Protein AF-A0A2E3SD93-F1 (afdb_monomer_lite)

Secondary structure (DSSP, 8-state):
-PPPP--STT------HHHHHHHHHHHHHHHHHHHHHHHHHHHHHHHHHH-S--EEEEEEEEETTTSS--SS-EEEEETTTTPPPEE--TTSEEEEEEEPTT-EEEEEEEETTTEEEEEEEE--SSEEEEEEEE----SS-HHHHHHHHHHT--EEEE---SS--PPPHHHHHHHHHHT-EEEE-TT----HHHHHHHHHHHHHHHHHHH-GGGGGTS-TT-TT--

Sequence (226 aa):
MFHILFICGGQVIVFNAHRFFILNVVKHLKKNLNIQKNIIKLILILVCGITYGQTEIVGKVISGISGEKPISDIYAQELITKQPLIMADSLGNFRIEYLEPNKKYIIEISAFGYGKQKFDVETKSGINNVTFELKADCEYNAERAESDWKNGTANLLLVGSIAPIANTSSDNRFEKKFGIKYFDFGCEPPIDECLKEYNQRIFELMDKKYGMKWRKNVRSDVEYLK

pLDDT: mean 84.99, std 19.26, range [35.97, 98.62]

Foldseek 3Di:
DDWDFDDDDPDTDTDPVVVVVVVVVVVVVVVVVVVVVVVVVVVVVVVVVVPQQKEKEKEAEAEPLPRFHFPFWKWKFWDPVGDDIWIADPRRIDMDIRDGAQDWIWMWMDTAQLGIDIDIDGHHRYYHYYYHYRYHDQPAALVVLVVCVVVLNAELEFAAECDGDDDDPLQVVLCVVQSYYYDYPYNRDHRPSSSLRNNVSNQVVSCVVPNPPSVVSHDPRRPNDD

Structure (mmCIF, N/CA/C/O backbone):
data_AF-A0A2E3SD93-F1
#
_entry.id   AF-A0A2E3SD93-F1
#
loop_
_atom_site.group_PDB
_atom_site.id
_atom_site.type_symbol
_atom_site.label_atom_id
_atom_site.label_alt_id
_atom_site.label_comp_id
_atom_site.label_asym_id
_atom_site.label_entity_id
_atom_site.label_seq_id
_atom_site.pdbx_PDB_ins_code
_atom_site.Cartn_x
_atom_site.Cartn_y
_atom_site.Cartn_z
_atom_site.occupancy
_atom_site.B_iso_or_equiv
_atom_site.auth_seq_id
_atom_site.auth_comp_id
_atom_site.auth_asym_id
_atom_site.auth_atom_id
_atom_site.pdbx_PDB_model_num
ATOM 1 N N . MET A 1 1 ? -30.192 -16.854 91.163 1.00 43.19 1 MET A N 1
ATOM 2 C CA . MET A 1 1 ? -30.276 -15.502 90.569 1.00 43.19 1 MET A CA 1
ATOM 3 C C . MET A 1 1 ? -28.963 -14.805 90.907 1.00 43.19 1 MET A C 1
ATOM 5 O O . MET A 1 1 ? -28.741 -14.538 92.077 1.00 43.19 1 MET A O 1
ATOM 9 N N . PHE A 1 2 ? -28.031 -14.657 89.961 1.00 36.88 2 PHE A N 1
ATOM 10 C CA . PHE A 1 2 ? -26.715 -14.069 90.254 1.00 36.88 2 PHE A CA 1
ATOM 11 C C . PHE A 1 2 ? -26.792 -12.540 90.134 1.00 36.88 2 PHE A C 1
ATOM 13 O O . PHE A 1 2 ? -27.134 -12.015 89.073 1.00 36.88 2 PHE A O 1
ATOM 20 N N . HIS A 1 3 ? -26.507 -11.832 91.226 1.00 36.44 3 HIS A N 1
ATOM 21 C CA . HIS A 1 3 ? -26.352 -10.378 91.252 1.00 36.44 3 HIS A CA 1
ATOM 22 C C . HIS A 1 3 ? -24.866 -10.039 91.335 1.00 36.44 3 HIS A C 1
ATOM 24 O O . HIS A 1 3 ? -24.171 -10.504 92.233 1.00 36.44 3 HIS A O 1
ATOM 30 N N . ILE A 1 4 ? -24.382 -9.248 90.377 1.00 46.88 4 ILE A N 1
ATOM 31 C CA . ILE A 1 4 ? -23.031 -8.684 90.401 1.00 46.88 4 ILE A CA 1
ATOM 32 C C . ILE A 1 4 ? -23.157 -7.297 91.029 1.00 46.88 4 ILE A C 1
ATOM 34 O O . ILE A 1 4 ? -23.876 -6.446 90.505 1.00 46.88 4 ILE A O 1
ATOM 38 N N . LEU A 1 5 ? -22.495 -7.099 92.168 1.00 35.97 5 LEU A N 1
ATOM 39 C CA . LEU A 1 5 ? -22.492 -5.845 92.914 1.00 35.97 5 LEU A CA 1
ATOM 40 C C . LEU A 1 5 ? -21.211 -5.070 92.570 1.00 35.97 5 LEU A C 1
ATOM 42 O O . LEU A 1 5 ? -20.114 -5.567 92.805 1.00 35.97 5 LEU A O 1
ATOM 46 N N . PHE A 1 6 ? -21.346 -3.862 92.024 1.00 43.44 6 PHE A N 1
ATOM 47 C CA . PHE A 1 6 ? -20.242 -2.907 91.881 1.00 43.44 6 PHE A CA 1
ATOM 48 C C . PHE A 1 6 ? -20.537 -1.696 92.765 1.00 43.44 6 PHE A C 1
ATOM 50 O O . PHE A 1 6 ? -21.614 -1.109 92.665 1.00 43.44 6 PHE A O 1
ATOM 57 N N . ILE A 1 7 ? -19.589 -1.327 93.628 1.00 38.69 7 ILE A N 1
ATOM 58 C CA . ILE A 1 7 ? -19.683 -0.147 94.491 1.00 38.69 7 ILE A CA 1
ATOM 59 C C . ILE A 1 7 ? -18.667 0.877 93.986 1.00 38.69 7 ILE A C 1
ATOM 61 O O . ILE A 1 7 ? -17.465 0.693 94.142 1.00 38.69 7 ILE A O 1
ATOM 65 N N . CYS A 1 8 ? -19.161 1.964 93.397 1.00 38.38 8 CYS A N 1
ATOM 66 C CA . CYS A 1 8 ? -18.388 3.173 93.129 1.00 38.38 8 CYS A CA 1
ATOM 67 C C . CYS A 1 8 ? -19.251 4.370 93.549 1.00 38.38 8 CYS A C 1
ATOM 69 O O . CYS A 1 8 ? -20.347 4.547 93.026 1.00 38.38 8 CYS A O 1
ATOM 71 N N . GLY A 1 9 ? -18.786 5.171 94.512 1.00 45.81 9 GLY A N 1
ATOM 72 C CA . GLY A 1 9 ? -19.398 6.467 94.836 1.00 45.81 9 GLY A CA 1
ATOM 73 C C . GLY A 1 9 ? -20.746 6.454 95.577 1.00 45.81 9 GLY A C 1
ATOM 74 O O . GLY A 1 9 ? -21.491 7.417 95.466 1.00 45.81 9 GLY A O 1
ATOM 75 N N . GLY A 1 10 ? -21.078 5.406 96.340 1.00 49.59 10 GLY A N 1
ATOM 76 C CA . GLY A 1 10 ? -22.185 5.462 97.313 1.00 49.59 10 GLY A CA 1
ATOM 77 C C . GLY A 1 10 ? -23.615 5.319 96.767 1.00 49.59 10 GLY A C 1
ATOM 78 O O . GLY A 1 10 ? -24.560 5.422 97.544 1.00 49.59 10 GLY A O 1
ATOM 79 N N . GLN A 1 11 ? -23.808 5.016 95.479 1.00 38.47 11 GLN A N 1
ATOM 80 C CA . GLN A 1 11 ? -25.107 4.609 94.923 1.00 38.47 11 GLN A CA 1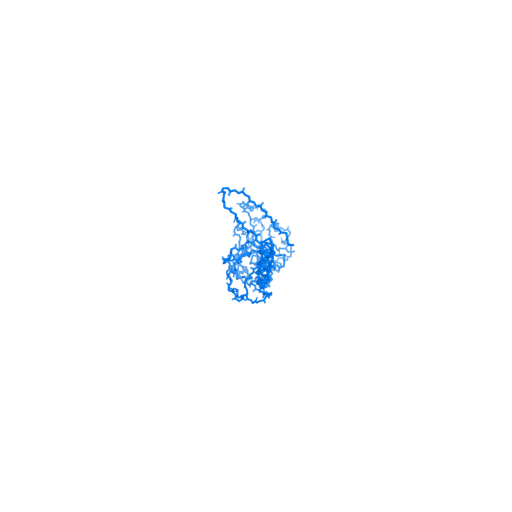
ATOM 81 C C . GLN A 1 11 ? -25.096 3.124 94.537 1.00 38.47 11 GLN A C 1
ATOM 83 O O . GLN A 1 11 ? -24.248 2.671 93.771 1.00 38.47 11 GLN A O 1
ATOM 88 N N . VAL A 1 12 ? -26.060 2.357 95.060 1.00 39.62 12 VAL A N 1
ATOM 89 C CA . VAL A 1 12 ? -26.267 0.945 94.703 1.00 39.62 12 VAL A CA 1
ATOM 90 C C . VAL A 1 12 ? -27.017 0.882 93.374 1.00 39.62 12 VAL A C 1
ATOM 92 O O . VAL A 1 12 ? -28.227 1.096 93.322 1.00 39.62 12 VAL A O 1
ATOM 95 N N . ILE A 1 13 ? -26.305 0.583 92.288 1.00 44.66 13 ILE A N 1
ATOM 96 C CA . ILE A 1 13 ? -26.912 0.338 90.977 1.00 44.66 13 ILE A CA 1
ATOM 97 C C . ILE A 1 13 ? -27.077 -1.175 90.806 1.00 44.66 13 ILE A C 1
ATOM 99 O O . ILE A 1 13 ? -26.114 -1.900 90.564 1.00 44.66 13 ILE A O 1
ATOM 103 N N . VAL A 1 14 ? -28.312 -1.666 90.931 1.00 44.34 14 VAL A N 1
ATOM 104 C CA . VAL A 1 14 ? -28.642 -3.078 90.689 1.00 44.34 14 VAL A CA 1
ATOM 105 C C . VAL A 1 14 ? -28.705 -3.317 89.178 1.00 44.34 14 VAL A C 1
ATOM 107 O O . VAL A 1 14 ? -29.725 -3.075 88.533 1.00 44.34 14 VAL A O 1
ATOM 110 N N . PHE A 1 15 ? -27.611 -3.798 88.584 1.00 47.59 15 PHE A N 1
ATOM 111 C CA . PHE A 1 15 ? -27.630 -4.251 87.194 1.00 47.59 15 PHE A CA 1
ATOM 112 C C . PHE A 1 15 ? -28.215 -5.663 87.108 1.00 47.59 15 PHE A C 1
ATOM 114 O O . PHE A 1 15 ? -27.642 -6.643 87.585 1.00 47.59 15 PHE A O 1
ATOM 121 N N . ASN A 1 16 ? -29.368 -5.783 86.449 1.00 47.06 16 ASN A N 1
ATOM 122 C CA . ASN A 1 16 ? -29.941 -7.076 86.103 1.00 47.06 16 ASN A CA 1
ATOM 123 C C . ASN A 1 16 ? -29.063 -7.731 85.016 1.00 47.06 16 ASN A C 1
ATOM 125 O O . ASN A 1 16 ? -29.179 -7.404 83.832 1.00 47.06 16 ASN A O 1
ATOM 129 N N . ALA A 1 17 ? -28.158 -8.626 85.426 1.00 50.50 17 ALA A N 1
ATOM 130 C CA . ALA A 1 17 ? -27.178 -9.295 84.562 1.00 50.50 17 ALA A CA 1
ATOM 131 C C . ALA A 1 17 ? -27.822 -10.007 83.356 1.00 50.50 17 ALA A C 1
ATOM 133 O O . ALA A 1 17 ? -27.244 -10.049 82.269 1.00 50.50 17 ALA A O 1
ATOM 134 N N . HIS A 1 18 ? -29.069 -10.464 83.509 1.00 47.94 18 HIS A N 1
ATOM 135 C CA . HIS A 1 18 ? -29.858 -11.058 82.430 1.00 47.94 18 HIS A CA 1
ATOM 136 C C . HIS A 1 18 ? -30.143 -10.058 81.296 1.00 47.94 18 HIS A C 1
ATOM 138 O O . HIS A 1 18 ? -30.109 -10.411 80.118 1.00 47.94 18 HIS A O 1
ATOM 144 N N . ARG A 1 19 ? -30.371 -8.781 81.632 1.00 46.22 19 ARG A N 1
ATOM 145 C CA . ARG A 1 19 ? -30.663 -7.708 80.670 1.00 46.22 19 ARG A CA 1
ATOM 146 C C . ARG A 1 19 ? -29.407 -7.270 79.908 1.00 46.22 19 ARG A C 1
ATOM 148 O O . ARG A 1 19 ? -29.491 -6.985 78.718 1.00 46.22 19 ARG A O 1
ATOM 155 N N . PHE A 1 20 ? -28.243 -7.275 80.565 1.00 50.78 20 PHE A N 1
ATOM 156 C CA . PHE A 1 20 ? -26.954 -6.946 79.942 1.00 50.78 20 PHE A CA 1
ATOM 157 C C . PHE A 1 20 ? -26.500 -8.025 78.945 1.00 50.78 20 PHE A C 1
ATOM 159 O O . PHE A 1 20 ? -26.061 -7.705 77.839 1.00 50.78 20 PHE A O 1
ATOM 166 N N . PHE A 1 21 ? -26.681 -9.304 79.292 1.00 48.28 21 PHE A N 1
ATOM 167 C CA . PHE A 1 21 ? -26.334 -10.420 78.410 1.00 48.28 21 PHE A CA 1
ATOM 168 C C . PHE A 1 21 ? -27.222 -10.452 77.156 1.00 48.28 21 PHE A C 1
ATOM 170 O O . PHE A 1 21 ? -26.715 -10.552 76.041 1.00 48.28 21 PHE A O 1
ATOM 177 N N . ILE A 1 22 ? -28.538 -10.252 77.311 1.00 50.56 22 ILE A N 1
ATOM 178 C CA . ILE A 1 22 ? -29.480 -10.183 76.182 1.00 50.56 22 ILE A CA 1
ATOM 179 C C . ILE A 1 22 ? -29.163 -8.994 75.263 1.00 50.56 22 ILE A C 1
ATOM 181 O O . ILE A 1 22 ? -29.153 -9.157 74.046 1.00 50.56 22 ILE A O 1
ATOM 185 N N . LEU A 1 23 ? -28.848 -7.812 75.807 1.00 49.19 23 LEU A N 1
ATOM 186 C CA . LEU A 1 23 ? -28.490 -6.641 74.996 1.00 49.19 23 LEU A CA 1
ATOM 187 C C . LEU A 1 23 ? -27.211 -6.866 74.179 1.00 49.19 23 LEU A C 1
ATOM 189 O O . LEU A 1 23 ? -27.175 -6.496 73.005 1.00 49.19 23 LEU A O 1
ATOM 193 N N . ASN A 1 24 ? -26.191 -7.510 74.753 1.00 51.78 24 ASN A N 1
ATOM 194 C CA . ASN A 1 24 ? -24.966 -7.843 74.024 1.00 51.78 24 ASN A CA 1
ATOM 195 C C . ASN A 1 24 ? -25.197 -8.918 72.957 1.00 51.78 24 ASN A C 1
ATOM 197 O O . ASN A 1 24 ? -24.722 -8.749 71.835 1.00 51.78 24 ASN A O 1
ATOM 201 N N . VAL A 1 25 ? -25.987 -9.958 73.245 1.00 52.72 25 VAL A N 1
ATOM 202 C CA . VAL A 1 25 ? -26.363 -10.984 72.257 1.00 52.72 25 VAL A CA 1
ATOM 203 C C . VAL A 1 25 ? -27.180 -10.373 71.113 1.00 52.72 25 VAL A C 1
ATOM 205 O O . VAL A 1 25 ? -26.853 -10.585 69.949 1.00 52.72 25 VAL A O 1
ATOM 208 N N . VAL A 1 26 ? -28.174 -9.527 71.403 1.00 52.28 26 VAL A N 1
ATOM 209 C CA . VAL A 1 26 ? -28.979 -8.827 70.382 1.00 52.28 26 VAL A CA 1
ATOM 210 C C . VAL A 1 26 ? -28.124 -7.864 69.553 1.00 52.28 26 VAL A C 1
ATOM 212 O O . VAL A 1 26 ? -28.302 -7.778 68.337 1.00 52.28 26 VAL A O 1
ATOM 215 N N . LYS A 1 27 ? -27.164 -7.162 70.168 1.00 54.66 27 LYS A N 1
ATOM 216 C CA . LYS A 1 27 ? -26.216 -6.286 69.460 1.00 54.66 27 LYS A CA 1
ATOM 217 C C . LYS A 1 27 ? -25.285 -7.093 68.551 1.00 54.66 27 LYS A C 1
ATOM 219 O O . LYS A 1 27 ? -25.039 -6.674 67.420 1.00 54.66 27 LYS A O 1
ATOM 224 N N . HIS A 1 28 ? -24.833 -8.265 68.999 1.00 51.09 28 HIS A N 1
ATOM 225 C CA . HIS A 1 28 ? -24.007 -9.179 68.209 1.00 51.09 28 HIS A CA 1
ATOM 226 C C . HIS A 1 28 ? -24.789 -9.791 67.035 1.00 51.09 28 HIS A C 1
ATOM 228 O O . HIS A 1 28 ? -24.289 -9.815 65.911 1.00 51.09 28 HIS A O 1
ATOM 234 N N . LEU A 1 29 ? -26.046 -10.193 67.258 1.00 44.22 29 LEU A N 1
ATOM 235 C CA . LEU A 1 29 ? -26.957 -10.694 66.222 1.00 44.22 29 LEU A CA 1
ATOM 236 C C . LEU A 1 29 ? -27.303 -9.607 65.190 1.00 44.22 29 LEU A C 1
ATOM 238 O O . LEU A 1 29 ? -27.217 -9.857 63.990 1.00 44.22 29 LEU A O 1
ATOM 242 N N . LYS A 1 30 ? -27.605 -8.372 65.624 1.00 53.34 30 LYS A N 1
ATOM 243 C CA . LYS A 1 30 ? -27.825 -7.224 64.719 1.00 53.34 30 LYS A CA 1
ATOM 244 C C . LYS A 1 30 ? -26.581 -6.876 63.904 1.00 53.34 30 LYS A C 1
ATOM 246 O O . LYS A 1 30 ? -26.712 -6.570 62.722 1.00 53.34 30 LYS A O 1
ATOM 251 N N . LYS A 1 31 ? -25.387 -6.927 64.505 1.00 57.78 31 LYS A N 1
ATOM 252 C CA . LYS A 1 31 ? -24.117 -6.701 63.798 1.00 57.78 31 LYS A CA 1
ATOM 253 C C . LYS A 1 31 ? -23.904 -7.763 62.715 1.00 57.78 31 LYS A C 1
ATOM 255 O O . LYS A 1 31 ? -23.600 -7.396 61.587 1.00 57.78 31 LYS A O 1
ATOM 260 N N . ASN A 1 32 ? -24.157 -9.037 63.023 1.00 59.62 32 ASN A N 1
ATOM 261 C CA . ASN A 1 32 ? -24.068 -10.136 62.052 1.00 59.62 32 ASN A CA 1
ATOM 262 C C . ASN A 1 32 ? -25.076 -9.991 60.900 1.00 59.62 32 ASN A C 1
ATOM 264 O O . ASN A 1 32 ? -24.714 -10.159 59.740 1.00 59.62 32 ASN A O 1
ATOM 268 N N . LEU A 1 33 ? -26.315 -9.592 61.202 1.00 59.28 33 LEU A N 1
ATOM 269 C CA . LEU A 1 33 ? -27.342 -9.311 60.192 1.00 59.28 33 LEU A CA 1
ATOM 270 C C . LEU A 1 33 ? -26.977 -8.115 59.299 1.00 59.28 33 LEU A C 1
ATOM 272 O O . LEU A 1 33 ? -27.219 -8.152 58.095 1.00 59.28 33 LEU A O 1
ATOM 276 N N . ASN A 1 34 ? -26.381 -7.055 59.854 1.00 64.50 34 ASN A N 1
ATOM 277 C CA . ASN A 1 34 ? -25.912 -5.912 59.062 1.00 64.50 34 ASN A CA 1
ATOM 278 C C . ASN A 1 34 ? -24.698 -6.266 58.195 1.00 64.50 34 ASN A C 1
ATOM 280 O O . ASN A 1 34 ? -24.617 -5.809 57.058 1.00 64.50 34 ASN A O 1
ATOM 284 N N . ILE A 1 35 ? -23.786 -7.100 58.703 1.00 64.50 35 ILE A N 1
ATOM 285 C CA . ILE A 1 35 ? -22.661 -7.633 57.927 1.00 64.50 35 ILE A CA 1
ATOM 286 C C . ILE A 1 35 ? -23.191 -8.478 56.761 1.00 64.50 35 ILE A C 1
ATOM 288 O O . ILE A 1 35 ? -22.806 -8.227 55.625 1.00 64.50 35 ILE A O 1
ATOM 292 N N . GLN A 1 36 ? -24.149 -9.384 56.996 1.00 65.06 36 GLN A N 1
ATOM 293 C CA . GLN A 1 36 ? -24.799 -10.149 55.924 1.00 65.06 36 GLN A CA 1
ATOM 294 C C . GLN A 1 36 ? -25.502 -9.251 54.897 1.00 65.06 36 GLN A C 1
ATOM 296 O O . GLN A 1 36 ? -25.324 -9.449 53.701 1.00 65.06 36 GLN A O 1
ATOM 301 N N . LYS A 1 37 ? -26.254 -8.228 55.329 1.00 64.88 37 LYS A N 1
ATOM 302 C CA . LYS A 1 37 ? -26.906 -7.273 54.412 1.00 64.88 37 LYS A CA 1
ATOM 303 C C . LYS A 1 37 ? -25.904 -6.489 53.568 1.00 64.88 37 LYS A C 1
ATOM 305 O O . LYS A 1 37 ? -26.155 -6.264 52.387 1.00 64.88 37 LYS A O 1
ATOM 310 N N . ASN A 1 38 ? -24.781 -6.080 54.154 1.00 67.44 38 ASN A N 1
ATOM 311 C CA . ASN A 1 38 ? -23.729 -5.370 53.432 1.00 67.44 38 ASN A CA 1
ATOM 312 C C . ASN A 1 38 ? -22.995 -6.290 52.452 1.00 67.44 38 ASN A C 1
ATOM 314 O O . ASN A 1 38 ? -22.732 -5.865 51.334 1.00 67.44 38 ASN A O 1
ATOM 318 N N . ILE A 1 39 ? -22.743 -7.550 52.821 1.00 69.31 39 ILE A N 1
ATOM 319 C CA . ILE A 1 39 ? -22.176 -8.562 51.917 1.00 69.31 39 ILE A CA 1
ATOM 320 C C . ILE A 1 39 ? -23.135 -8.840 50.752 1.00 69.31 39 ILE A C 1
ATOM 322 O O . ILE A 1 39 ? -22.702 -8.847 49.608 1.00 69.31 39 ILE A O 1
ATOM 326 N N . ILE A 1 40 ? -24.442 -8.979 51.006 1.00 66.81 40 ILE A N 1
ATOM 327 C CA . ILE A 1 40 ? -25.457 -9.161 49.954 1.00 66.81 40 ILE A CA 1
ATOM 328 C C . ILE A 1 40 ? -25.501 -7.949 49.015 1.00 66.81 40 ILE A C 1
ATOM 330 O O . ILE A 1 40 ? -25.521 -8.130 47.801 1.00 66.81 40 ILE A O 1
ATOM 334 N N . LYS A 1 41 ? -25.460 -6.716 49.544 1.00 62.50 41 LYS A N 1
ATOM 335 C CA . LYS A 1 41 ? -25.356 -5.500 48.718 1.00 62.50 41 LYS A CA 1
ATOM 336 C C . LYS A 1 41 ? -24.076 -5.482 47.881 1.00 62.50 41 LYS A C 1
ATOM 338 O O . LYS A 1 41 ? -24.138 -5.119 46.715 1.00 62.50 41 LYS A O 1
ATOM 343 N N . LEU A 1 42 ? -22.944 -5.893 48.451 1.00 61.47 42 LEU A N 1
ATOM 344 C CA . LEU A 1 42 ? -21.662 -5.952 47.748 1.00 61.47 42 LEU A CA 1
ATOM 345 C C . LEU A 1 42 ? -21.680 -7.000 46.622 1.00 61.47 42 LEU A C 1
ATOM 347 O O . LEU A 1 42 ? -21.223 -6.712 45.522 1.00 61.47 42 LEU A O 1
ATOM 351 N N . ILE A 1 43 ? -22.272 -8.175 46.868 1.00 62.62 43 ILE A N 1
ATOM 352 C CA . ILE A 1 43 ? -22.467 -9.232 45.864 1.00 62.62 43 ILE A CA 1
ATOM 353 C C . ILE A 1 43 ? -23.417 -8.755 44.757 1.00 62.62 43 ILE A C 1
ATOM 355 O O . ILE A 1 43 ? -23.120 -8.963 43.590 1.00 62.62 43 ILE A O 1
ATOM 359 N N . LEU A 1 44 ? -24.511 -8.060 45.083 1.00 56.44 44 LEU A N 1
ATOM 360 C CA . LEU A 1 44 ? -25.420 -7.473 44.087 1.00 56.44 44 LEU A CA 1
ATOM 361 C C . LEU A 1 44 ? -24.732 -6.416 43.209 1.00 56.44 44 LEU A C 1
ATOM 363 O O . LEU A 1 44 ? -24.974 -6.379 42.008 1.00 56.44 44 LEU A O 1
ATOM 367 N N . ILE A 1 45 ? -23.843 -5.596 43.778 1.00 59.25 45 ILE A N 1
ATOM 368 C CA . ILE A 1 45 ? -23.043 -4.623 43.015 1.00 59.25 45 ILE A CA 1
ATOM 369 C C . ILE A 1 45 ? -22.036 -5.341 42.100 1.00 59.25 45 ILE A C 1
ATOM 371 O O . ILE A 1 45 ? -21.881 -4.957 40.944 1.00 59.25 45 ILE A O 1
ATOM 375 N N . LEU A 1 46 ? -21.399 -6.412 42.585 1.00 53.81 46 LEU A N 1
ATOM 376 C CA . LEU A 1 46 ? -20.471 -7.234 41.801 1.00 53.81 46 LEU A CA 1
ATOM 377 C C . LEU A 1 46 ? -21.171 -7.991 40.664 1.00 53.81 46 LEU A C 1
ATOM 379 O O . LEU A 1 46 ? -20.659 -8.008 39.553 1.00 53.81 46 LEU A O 1
ATOM 383 N N . VAL A 1 47 ? -22.352 -8.567 40.901 1.00 53.00 47 VAL A N 1
ATOM 384 C CA . VAL A 1 47 ? -23.107 -9.318 39.883 1.00 53.00 47 VAL A CA 1
ATOM 385 C C . VAL A 1 47 ? -23.709 -8.382 38.826 1.00 53.00 47 VAL A C 1
ATOM 387 O O . VAL A 1 47 ? -23.665 -8.712 37.645 1.00 53.00 47 VAL A O 1
ATOM 390 N N . CYS A 1 48 ? -24.173 -7.184 39.201 1.00 49.47 48 CYS A N 1
ATOM 391 C CA . CYS A 1 48 ? -24.605 -6.169 38.229 1.00 49.47 48 CYS A CA 1
ATOM 392 C C . CYS A 1 48 ? -23.440 -5.560 37.427 1.00 49.47 48 CYS A C 1
ATOM 394 O O . CYS A 1 48 ? -23.649 -5.089 36.312 1.00 49.47 48 CYS A O 1
ATOM 396 N N . GLY A 1 49 ? -22.21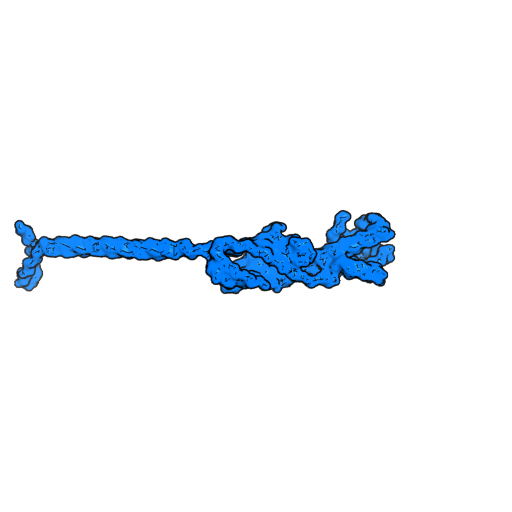5 -5.564 37.963 1.00 48.41 49 GLY A N 1
ATOM 397 C CA . GLY A 1 49 ? -21.027 -5.072 37.257 1.00 48.41 49 GLY A CA 1
ATOM 398 C C . GLY A 1 49 ? -20.545 -5.986 36.124 1.00 48.41 49 GLY A C 1
ATOM 399 O O . GLY A 1 49 ? -19.872 -5.514 35.214 1.00 48.41 49 GLY A O 1
ATOM 400 N N . ILE A 1 50 ? -20.905 -7.274 36.147 1.00 50.44 50 ILE A N 1
ATOM 401 C CA . ILE A 1 50 ? -20.457 -8.271 35.156 1.00 50.44 50 ILE A CA 1
ATOM 402 C C . ILE A 1 50 ? -21.440 -8.373 33.971 1.00 50.44 50 ILE A C 1
ATOM 404 O O . ILE A 1 50 ? -21.106 -8.931 32.931 1.00 50.44 50 ILE A O 1
ATOM 408 N N . THR A 1 51 ? -22.642 -7.794 34.076 1.00 45.78 51 THR A N 1
ATOM 409 C CA . THR A 1 51 ? -23.661 -7.836 33.010 1.00 45.78 51 THR A CA 1
ATOM 410 C C . THR A 1 51 ? -23.610 -6.659 32.037 1.00 45.78 51 THR A C 1
ATOM 412 O O . THR A 1 51 ? -24.527 -6.503 31.230 1.00 45.78 51 THR A O 1
ATOM 415 N N . TYR A 1 52 ? -22.557 -5.836 32.053 1.00 53.88 52 TYR A N 1
ATOM 416 C CA . TYR A 1 52 ? -22.244 -5.046 30.864 1.00 53.88 52 TYR A CA 1
ATOM 417 C C . TYR A 1 52 ? -21.754 -6.035 29.814 1.00 53.88 52 TYR A C 1
ATOM 419 O O . TYR A 1 52 ? -20.604 -6.463 29.853 1.00 53.88 52 TYR A O 1
ATOM 427 N N . GLY A 1 53 ? -22.658 -6.466 28.932 1.00 57.06 53 GLY A N 1
ATOM 428 C CA . GLY A 1 53 ? -22.303 -7.293 27.789 1.00 57.06 53 GLY A CA 1
ATOM 429 C C . GLY A 1 53 ? -21.239 -6.558 26.989 1.00 57.06 53 GLY A C 1
ATOM 430 O O . GLY A 1 53 ? -21.566 -5.616 26.269 1.00 57.06 53 GLY A O 1
ATOM 431 N N . GLN A 1 54 ? -19.979 -6.949 27.177 1.00 78.75 54 GLN A N 1
ATOM 432 C CA . GLN A 1 54 ? -18.865 -6.399 26.426 1.00 78.75 54 GLN A CA 1
ATOM 433 C C . GLN A 1 54 ? -19.151 -6.683 24.958 1.00 78.75 54 GLN A C 1
ATOM 435 O O . GLN A 1 54 ? -19.420 -7.825 24.576 1.00 78.75 54 GLN A O 1
ATOM 440 N N . THR A 1 55 ? -19.184 -5.627 24.155 1.00 93.38 55 THR A N 1
ATOM 441 C CA . THR A 1 55 ? -19.248 -5.767 22.708 1.00 93.38 55 THR A CA 1
ATOM 442 C C . THR A 1 55 ? -17.879 -5.513 22.113 1.00 93.38 55 THR A C 1
ATOM 444 O O . THR A 1 55 ? -17.033 -4.833 22.700 1.00 93.38 55 THR A O 1
ATOM 447 N N . GLU A 1 56 ? -17.659 -6.103 20.952 1.00 95.88 56 GLU A N 1
ATOM 448 C CA . GLU A 1 56 ? -16.423 -5.983 20.209 1.00 95.88 56 GLU A CA 1
ATOM 449 C C . GLU A 1 56 ? -16.716 -5.709 18.739 1.00 95.88 56 GLU A C 1
ATOM 451 O O . GLU A 1 56 ? -17.765 -6.090 18.201 1.00 95.88 56 GLU A O 1
ATOM 456 N N . ILE A 1 57 ? -15.766 -5.046 18.091 1.00 97.62 57 ILE A N 1
ATOM 457 C CA . ILE A 1 57 ? -15.712 -4.898 16.642 1.00 97.62 57 ILE A CA 1
ATOM 458 C C . ILE A 1 57 ? -14.589 -5.797 16.140 1.00 97.62 57 ILE A C 1
ATOM 460 O O . ILE A 1 57 ? -13.436 -5.642 16.540 1.00 97.62 57 ILE A O 1
ATOM 464 N N . VAL A 1 58 ? -14.934 -6.714 15.243 1.00 98.31 58 VAL A N 1
ATOM 465 C CA . VAL A 1 58 ? -13.985 -7.487 14.443 1.00 98.31 58 VAL A CA 1
ATOM 466 C C . VAL A 1 58 ? -13.959 -6.847 13.064 1.00 98.31 58 VAL A C 1
ATOM 468 O O . VAL A 1 58 ? -14.918 -6.942 12.295 1.00 98.31 58 VAL A O 1
ATOM 471 N N . GLY A 1 59 ? -12.882 -6.120 12.792 1.00 98.38 59 GLY A N 1
ATOM 472 C CA . GLY A 1 59 ? -12.703 -5.375 11.558 1.00 98.38 59 GLY A CA 1
ATOM 473 C C . GLY A 1 59 ? -11.883 -6.156 10.545 1.00 98.38 59 GLY A C 1
ATOM 474 O O . GLY A 1 59 ? -10.884 -6.761 10.919 1.00 98.38 59 GLY A O 1
ATOM 475 N N . LYS A 1 60 ? -12.269 -6.096 9.270 1.00 98.56 60 LYS A N 1
ATOM 476 C CA . LYS A 1 60 ? -11.437 -6.482 8.124 1.00 98.56 60 LYS A CA 1
ATOM 477 C C . LYS A 1 60 ? -11.234 -5.266 7.232 1.00 98.56 60 LYS A C 1
ATOM 479 O O . LYS A 1 60 ? -12.212 -4.620 6.870 1.00 98.56 60 LYS A O 1
ATOM 484 N N . VAL A 1 61 ? -9.998 -4.961 6.862 1.00 98.62 61 VAL A N 1
ATOM 485 C CA . VAL A 1 61 ? -9.680 -3.835 5.977 1.00 98.62 61 VAL A CA 1
ATOM 486 C C . VAL A 1 61 ? -9.360 -4.338 4.578 1.00 98.62 61 VAL A C 1
ATOM 488 O O . VAL A 1 61 ? -8.549 -5.250 4.416 1.00 98.62 61 VAL A O 1
ATOM 491 N N . ILE A 1 62 ? -9.992 -3.730 3.578 1.00 98.25 62 ILE A N 1
ATOM 492 C CA . ILE A 1 62 ? -9.757 -4.004 2.162 1.00 98.25 62 ILE A CA 1
ATOM 493 C C . ILE A 1 62 ? -9.444 -2.711 1.405 1.00 98.25 62 ILE A C 1
ATOM 495 O O . ILE A 1 62 ? -9.874 -1.620 1.778 1.00 98.25 62 ILE A O 1
ATOM 499 N N . SER A 1 63 ? -8.675 -2.853 0.339 1.00 97.62 63 SER A N 1
ATOM 500 C CA . SER A 1 63 ? -8.345 -1.824 -0.634 1.00 97.62 63 SER A CA 1
ATOM 501 C C . SER A 1 63 ? -9.516 -1.640 -1.594 1.00 97.62 63 SER A C 1
ATOM 503 O O . SER A 1 63 ? -9.976 -2.612 -2.192 1.00 97.62 63 SER A O 1
ATOM 505 N N . GLY A 1 64 ? -9.945 -0.397 -1.812 1.00 95.88 64 GLY A N 1
ATOM 506 C CA . GLY A 1 64 ? -10.890 -0.071 -2.885 1.00 95.88 64 GLY A CA 1
ATOM 507 C C . GLY A 1 64 ? -10.309 -0.233 -4.299 1.00 95.88 64 GLY A C 1
ATOM 508 O O . GLY A 1 64 ? -11.052 -0.147 -5.269 1.00 95.88 64 GLY A O 1
ATOM 509 N N . ILE A 1 65 ? -8.995 -0.467 -4.432 1.00 93.94 65 ILE A N 1
ATOM 510 C CA . ILE A 1 65 ? -8.322 -0.723 -5.717 1.00 93.94 65 ILE A CA 1
ATOM 511 C C . ILE A 1 65 ? -8.420 -2.212 -6.058 1.00 93.94 65 ILE A C 1
ATOM 513 O O . ILE A 1 65 ? -8.932 -2.592 -7.105 1.00 93.94 65 ILE A O 1
ATOM 517 N N . SER A 1 66 ? -7.933 -3.068 -5.154 1.00 93.81 66 SER A N 1
ATOM 518 C CA . SER A 1 66 ? -7.766 -4.501 -5.430 1.00 93.81 66 SER A CA 1
ATOM 519 C C . SER A 1 66 ? -8.872 -5.391 -4.859 1.00 93.81 66 SER A C 1
ATOM 521 O O . SER A 1 66 ? -8.956 -6.559 -5.230 1.00 93.81 66 SER A O 1
ATOM 523 N N . GLY A 1 67 ? -9.690 -4.884 -3.930 1.00 94.75 67 GLY A N 1
ATOM 524 C CA . GLY A 1 67 ? -10.628 -5.688 -3.136 1.00 94.75 67 GLY A CA 1
ATOM 525 C C . GLY A 1 67 ? -9.955 -6.598 -2.095 1.00 94.75 67 GLY A C 1
ATOM 526 O O . GLY A 1 67 ? -10.643 -7.274 -1.329 1.00 94.75 67 GLY A O 1
ATOM 527 N N . GLU A 1 68 ? -8.623 -6.597 -2.040 1.00 95.19 68 GLU A N 1
ATOM 528 C CA . GLU A 1 68 ? -7.794 -7.382 -1.124 1.00 95.19 68 GLU A CA 1
ATOM 529 C C . GLU A 1 68 ? -7.229 -6.499 -0.004 1.00 95.19 68 GLU A C 1
ATOM 531 O O . GLU A 1 68 ? -7.486 -5.297 0.048 1.00 95.19 68 GLU A O 1
ATOM 536 N N . LYS A 1 69 ? -6.447 -7.069 0.920 1.00 96.12 69 LYS A N 1
ATOM 537 C CA . LYS A 1 69 ? -5.741 -6.267 1.931 1.00 96.12 69 LYS A CA 1
ATOM 538 C C . LYS A 1 69 ? -4.823 -5.233 1.242 1.00 96.12 69 LYS A C 1
ATOM 540 O O . LYS A 1 69 ? -4.069 -5.627 0.349 1.00 96.12 69 LYS A O 1
ATOM 545 N N . PRO A 1 70 ? -4.811 -3.965 1.701 1.00 96.88 70 PRO A N 1
ATOM 546 C CA . PRO A 1 70 ? -3.808 -2.991 1.291 1.00 96.88 70 PRO A CA 1
ATOM 547 C C . PRO A 1 70 ? -2.364 -3.510 1.367 1.00 96.88 70 PRO A C 1
ATOM 549 O O . PRO A 1 70 ? -2.010 -4.218 2.316 1.00 96.88 70 PRO A O 1
ATOM 552 N N . ILE A 1 71 ? -1.514 -3.132 0.403 1.00 95.06 71 ILE A N 1
ATOM 553 C CA . ILE A 1 71 ? -0.078 -3.480 0.397 1.00 95.06 71 ILE A CA 1
ATOM 554 C C . ILE A 1 71 ? 0.664 -2.519 1.335 1.00 95.06 71 ILE A C 1
ATOM 556 O O . ILE A 1 71 ? 1.507 -1.739 0.932 1.00 95.06 71 ILE A O 1
ATOM 560 N N . SER A 1 72 ? 0.287 -2.505 2.609 1.00 94.31 72 SER A N 1
ATOM 561 C CA . SER A 1 72 ? 0.965 -1.738 3.654 1.00 94.31 72 SER A CA 1
ATOM 562 C C . SER A 1 72 ? 0.492 -2.179 5.037 1.00 94.31 72 SER A C 1
ATOM 564 O O . SER A 1 72 ? -0.472 -2.942 5.186 1.00 94.31 72 SER A O 1
ATOM 566 N N . ASP A 1 73 ? 1.189 -1.703 6.068 1.00 96.75 73 ASP A N 1
ATOM 567 C CA . ASP A 1 73 ? 0.717 -1.833 7.440 1.00 96.75 73 ASP A CA 1
ATOM 568 C C . ASP A 1 73 ? -0.535 -0.984 7.651 1.00 96.75 73 ASP A C 1
ATOM 570 O O . ASP A 1 73 ? -0.620 0.173 7.230 1.00 96.75 73 ASP A O 1
ATOM 574 N N . ILE A 1 74 ? -1.509 -1.578 8.333 1.00 98.38 74 ILE A N 1
ATOM 575 C CA . ILE A 1 74 ? -2.817 -0.981 8.568 1.00 98.38 74 ILE A CA 1
ATOM 576 C C . ILE A 1 74 ? -2.956 -0.749 10.059 1.00 98.38 74 ILE A C 1
ATOM 578 O O . ILE A 1 74 ? -2.766 -1.663 10.863 1.00 98.38 74 ILE A O 1
ATOM 582 N N . TYR A 1 75 ? -3.336 0.468 10.415 1.00 98.19 75 TYR A N 1
ATOM 583 C CA . TYR A 1 75 ? -3.552 0.876 11.789 1.00 98.19 75 TYR A CA 1
ATOM 584 C C . TYR A 1 75 ? -4.995 1.325 11.968 1.00 98.19 75 TYR A C 1
ATOM 586 O O . TYR A 1 75 ? -5.514 2.070 11.142 1.00 98.19 75 TYR A O 1
ATOM 594 N N . ALA A 1 76 ? -5.627 0.887 13.050 1.00 98.12 76 ALA A N 1
ATOM 595 C CA . ALA A 1 76 ? -6.986 1.238 13.426 1.00 98.12 76 ALA A CA 1
ATOM 596 C C . ALA A 1 76 ? -7.006 1.857 14.827 1.00 98.12 76 ALA A C 1
ATOM 598 O O . ALA A 1 76 ? -6.304 1.401 15.732 1.00 98.12 76 ALA A O 1
ATOM 599 N N . GLN A 1 77 ? -7.828 2.884 15.022 1.00 97.31 77 GLN A N 1
ATOM 600 C CA . GLN A 1 77 ? -8.023 3.529 16.313 1.00 97.31 77 GLN A CA 1
ATOM 601 C C . GLN A 1 77 ? -9.490 3.900 16.528 1.00 97.31 77 GLN A C 1
ATOM 603 O O . GLN A 1 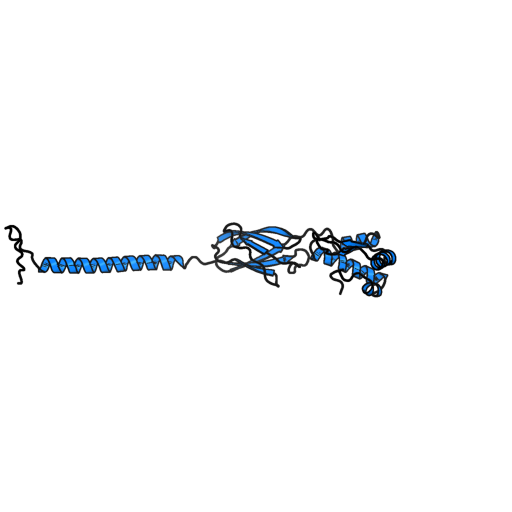77 ? -10.119 4.525 15.678 1.00 97.31 77 GLN A O 1
ATOM 608 N N . GLU A 1 78 ? -10.020 3.571 17.702 1.00 96.56 78 GLU A N 1
ATOM 609 C CA . GLU A 1 78 ? -11.314 4.068 18.169 1.00 96.56 78 GLU A CA 1
ATOM 610 C C . GLU A 1 78 ? -11.121 5.449 18.825 1.00 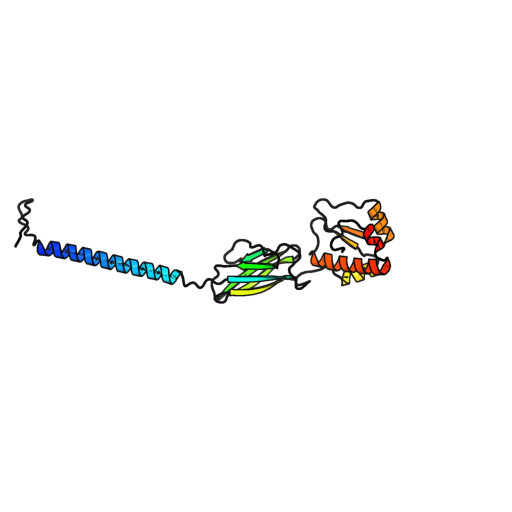96.56 78 GLU A C 1
ATOM 612 O O . GLU A 1 78 ? -10.366 5.590 19.792 1.00 96.56 78 GLU A O 1
ATOM 617 N N . LEU A 1 79 ? -11.773 6.486 18.291 1.00 95.88 79 LEU A N 1
ATOM 618 C CA . LEU A 1 79 ? -11.493 7.882 18.652 1.00 95.88 79 LEU A CA 1
ATOM 619 C C . LEU A 1 79 ? -12.292 8.437 19.847 1.00 95.88 79 LEU A C 1
ATOM 621 O O . LEU A 1 79 ? -11.865 9.425 20.446 1.00 95.88 79 LEU A O 1
ATOM 625 N N . ILE A 1 80 ? -13.442 7.857 20.197 1.00 91.12 80 ILE A N 1
ATOM 626 C CA . ILE A 1 80 ? -14.347 8.364 21.242 1.00 91.12 80 ILE A CA 1
ATOM 627 C C . ILE A 1 80 ? -13.800 8.052 22.633 1.00 91.12 80 ILE A C 1
ATOM 629 O O . ILE A 1 80 ? -13.668 8.945 23.470 1.00 91.12 80 ILE A O 1
ATOM 633 N N . THR A 1 81 ? -13.472 6.789 22.883 1.00 87.94 81 THR A N 1
ATOM 634 C CA . THR A 1 81 ? -12.848 6.322 24.129 1.00 87.94 81 THR A CA 1
ATOM 635 C C . THR A 1 81 ? -11.325 6.406 24.075 1.00 87.94 81 THR A C 1
ATOM 637 O O . THR A 1 81 ? -10.673 6.237 25.103 1.00 87.94 81 THR A O 1
ATOM 640 N N . LYS A 1 82 ? -10.767 6.756 22.904 1.00 86.50 82 LYS A N 1
ATOM 641 C CA . LYS A 1 82 ? -9.329 6.932 22.653 1.00 86.50 82 LYS A CA 1
ATOM 642 C C . LYS A 1 82 ? -8.541 5.671 22.991 1.00 86.50 82 LYS A C 1
ATOM 644 O O . LYS A 1 82 ? -7.525 5.733 23.687 1.00 86.50 82 LYS A O 1
ATOM 649 N N . GLN A 1 83 ? -9.023 4.528 22.506 1.00 88.62 83 GLN A N 1
ATOM 650 C CA . GLN A 1 83 ? -8.295 3.276 22.667 1.00 88.62 83 GLN A CA 1
ATOM 651 C C . GLN A 1 83 ? -6.899 3.368 22.017 1.00 88.62 83 GLN A C 1
ATOM 653 O O . GLN A 1 83 ? -6.672 4.210 21.133 1.00 88.62 83 GLN A O 1
ATOM 658 N N . PRO A 1 84 ? -5.944 2.529 22.457 1.00 93.31 84 PRO A N 1
ATOM 659 C CA . PRO A 1 84 ? -4.640 2.433 21.820 1.00 93.31 84 PRO A CA 1
ATOM 660 C C . PRO A 1 84 ? -4.753 2.152 20.319 1.00 93.31 84 PRO A C 1
ATOM 662 O O . PRO A 1 84 ? -5.722 1.556 19.851 1.00 93.31 84 PRO A O 1
ATOM 665 N N . LEU A 1 85 ? -3.731 2.568 19.575 1.00 96.19 85 LEU A N 1
ATOM 666 C CA . LEU A 1 85 ? -3.598 2.228 18.164 1.00 96.19 85 LEU A CA 1
ATOM 667 C C . LEU A 1 85 ? -3.419 0.711 18.015 1.00 96.19 85 LEU A C 1
ATOM 669 O O . LEU A 1 85 ? -2.565 0.121 18.678 1.00 96.19 85 LEU A O 1
ATOM 673 N N . ILE A 1 86 ? -4.201 0.096 17.133 1.00 97.50 86 ILE A N 1
ATOM 674 C CA . ILE A 1 86 ? -4.178 -1.340 16.855 1.00 97.50 86 ILE A CA 1
ATOM 675 C C . ILE A 1 86 ? -3.613 -1.546 15.456 1.00 97.50 86 ILE A C 1
ATOM 677 O O . ILE A 1 86 ? -4.087 -0.941 14.500 1.00 97.50 86 ILE A O 1
ATOM 681 N N . MET A 1 87 ? -2.614 -2.413 15.327 1.00 97.94 87 MET A N 1
ATOM 682 C CA . MET A 1 87 ? -2.111 -2.856 14.029 1.00 97.94 87 MET A CA 1
ATOM 683 C C . MET A 1 87 ? -2.930 -4.063 13.560 1.00 97.94 87 MET A C 1
ATOM 685 O O . MET A 1 87 ? -3.149 -4.995 14.336 1.00 97.94 87 MET A O 1
ATOM 689 N N . ALA A 1 88 ? -3.394 -4.044 12.311 1.00 98.19 88 ALA A N 1
ATOM 690 C CA . ALA A 1 88 ? -4.086 -5.183 11.721 1.00 98.19 88 ALA A CA 1
ATOM 691 C C . ALA A 1 88 ? -3.107 -6.317 11.379 1.00 98.19 88 ALA A C 1
ATOM 693 O O . ALA A 1 88 ? -1.930 -6.086 11.101 1.00 98.19 88 ALA A O 1
ATOM 694 N N . ASP A 1 89 ? -3.606 -7.550 11.359 1.00 97.69 89 ASP A N 1
ATOM 695 C CA . ASP A 1 89 ? -2.818 -8.734 11.030 1.00 97.69 89 ASP A CA 1
ATOM 696 C C . ASP A 1 89 ? -2.431 -8.809 9.535 1.00 97.69 89 ASP A C 1
ATOM 698 O O . ASP A 1 89 ? -2.749 -7.943 8.709 1.00 97.69 89 ASP A O 1
ATOM 702 N N . SER A 1 90 ? -1.727 -9.878 9.151 1.00 95.75 90 SER A N 1
ATOM 703 C CA . SER A 1 90 ? -1.290 -10.111 7.767 1.00 95.75 90 SER A CA 1
ATOM 704 C C . SER A 1 90 ? -2.440 -10.256 6.762 1.00 95.75 90 SER A C 1
ATOM 706 O O . SER A 1 90 ? -2.214 -10.051 5.573 1.00 95.75 90 SER A O 1
ATOM 708 N N . LEU A 1 91 ? -3.657 -10.547 7.225 1.00 96.75 91 LEU A N 1
ATOM 709 C CA . LEU A 1 91 ? -4.876 -10.684 6.426 1.00 96.75 91 LEU A CA 1
ATOM 710 C C . LEU A 1 91 ? -5.765 -9.426 6.484 1.00 96.75 91 LEU A C 1
ATOM 712 O O . LEU A 1 91 ? -6.825 -9.396 5.859 1.00 96.75 91 LEU A O 1
ATOM 716 N N . GLY A 1 92 ? -5.333 -8.390 7.210 1.00 97.69 92 GLY A N 1
ATOM 717 C CA . GLY A 1 92 ? -6.035 -7.118 7.341 1.00 97.69 92 GLY A CA 1
ATOM 718 C C . GLY A 1 9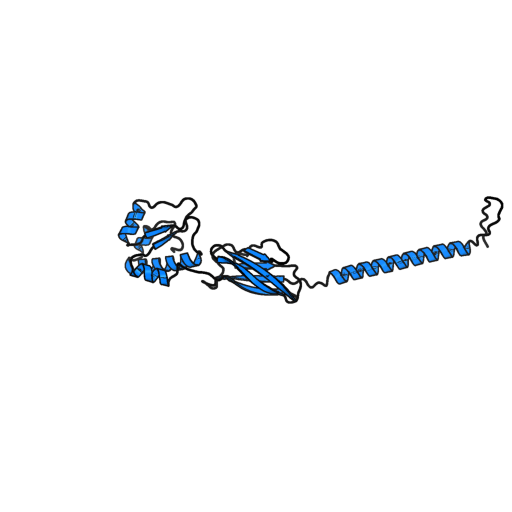2 ? -7.109 -7.120 8.426 1.00 97.69 92 GLY A C 1
ATOM 719 O O . GLY A 1 92 ? -7.957 -6.228 8.423 1.00 97.69 92 GLY A O 1
ATOM 720 N N . ASN A 1 93 ? -7.102 -8.095 9.341 1.00 98.50 93 ASN A N 1
ATOM 721 C CA . ASN A 1 93 ? -8.063 -8.152 10.439 1.00 98.50 93 ASN A CA 1
ATOM 722 C C . ASN A 1 93 ? -7.541 -7.458 11.698 1.00 98.50 93 ASN A C 1
ATOM 724 O O . ASN A 1 93 ? -6.355 -7.517 12.015 1.00 98.50 93 ASN A O 1
ATOM 728 N N . PHE A 1 94 ? -8.445 -6.854 12.462 1.00 98.31 94 PHE A N 1
ATOM 729 C CA . PHE A 1 94 ? -8.163 -6.284 13.778 1.00 98.31 94 PHE A CA 1
ATOM 730 C C . PHE A 1 94 ? -9.369 -6.441 14.710 1.00 98.31 94 PHE A C 1
ATOM 732 O O . PHE A 1 94 ? -10.478 -6.762 14.275 1.00 98.31 94 PHE A O 1
ATOM 739 N N . ARG A 1 95 ? -9.157 -6.211 16.010 1.00 97.75 95 ARG A N 1
ATOM 740 C CA . ARG A 1 95 ? -10.195 -6.333 17.038 1.00 97.75 95 ARG A CA 1
ATOM 741 C C . ARG A 1 95 ? -10.169 -5.145 17.989 1.00 97.75 95 ARG A C 1
ATOM 743 O O . ARG A 1 95 ? -9.103 -4.773 18.466 1.00 97.75 95 ARG A O 1
ATOM 750 N N . ILE A 1 96 ? -11.345 -4.591 18.273 1.00 96.44 96 ILE A N 1
ATOM 751 C CA . ILE A 1 96 ? -11.567 -3.553 19.286 1.00 96.44 96 ILE A CA 1
ATOM 752 C C . ILE A 1 96 ? -12.530 -4.131 20.321 1.00 96.44 96 ILE A C 1
ATOM 754 O O . ILE A 1 96 ? -13.658 -4.482 19.979 1.00 96.44 96 ILE A O 1
ATOM 758 N N . GLU A 1 97 ? -12.083 -4.246 21.567 1.00 94.00 97 GLU A N 1
ATOM 759 C CA . GLU A 1 97 ? -12.821 -4.880 22.667 1.00 94.00 97 GLU A CA 1
ATOM 760 C C . GLU A 1 97 ? -13.325 -3.839 23.681 1.00 94.00 97 GLU A C 1
ATOM 762 O O . GLU A 1 97 ? -13.000 -2.650 23.602 1.00 94.00 97 GLU A O 1
ATOM 767 N N . TYR A 1 98 ? -14.098 -4.303 24.669 1.00 91.38 98 TYR A N 1
ATOM 768 C CA . TYR A 1 98 ? -14.585 -3.500 25.801 1.00 91.38 98 TYR A CA 1
ATOM 769 C C . TYR A 1 98 ? -15.458 -2.304 25.395 1.00 91.38 98 TYR A C 1
ATOM 771 O O . TYR A 1 98 ? -15.431 -1.251 26.034 1.00 91.38 98 TYR A O 1
ATOM 779 N N . LEU A 1 99 ? -16.247 -2.462 24.333 1.00 92.94 99 LEU A N 1
ATOM 780 C CA . LEU A 1 99 ? -17.190 -1.448 23.879 1.00 92.94 99 LEU A CA 1
ATOM 781 C C . LEU A 1 99 ? -18.551 -1.618 24.577 1.00 92.94 99 LEU A C 1
ATOM 783 O O . LEU A 1 99 ? -18.875 -2.674 25.133 1.00 92.94 99 LEU A O 1
ATOM 787 N N . GLU A 1 100 ? -19.374 -0.575 24.510 1.00 92.62 100 GLU A N 1
ATOM 788 C CA . GLU A 1 100 ? -20.772 -0.578 24.939 1.00 92.62 100 GLU A CA 1
ATOM 789 C C . GLU A 1 100 ? -21.679 -0.967 23.758 1.00 92.62 100 GLU A C 1
ATOM 791 O O . GLU A 1 100 ? -21.451 -0.501 22.637 1.00 92.62 100 GLU A O 1
ATOM 796 N N . PRO A 1 101 ? -22.713 -1.802 23.966 1.00 94.44 101 PRO A N 1
ATOM 797 C CA . PRO A 1 101 ? -23.677 -2.148 22.923 1.00 94.44 101 PRO A CA 1
ATOM 798 C C . PRO A 1 101 ? -24.607 -0.975 22.590 1.00 94.44 101 PRO A C 1
ATOM 800 O O . PRO A 1 101 ? -24.941 -0.173 23.461 1.00 94.44 101 PRO A O 1
ATOM 803 N N . ASN A 1 102 ? -25.102 -0.930 21.349 1.00 93.81 102 ASN A N 1
ATOM 804 C CA . ASN A 1 102 ? -26.026 0.092 20.838 1.00 93.81 102 ASN A CA 1
ATOM 805 C C . ASN A 1 102 ? -25.451 1.512 20.927 1.00 93.81 102 ASN A C 1
ATOM 807 O O . ASN A 1 102 ? -26.169 2.476 21.204 1.00 93.81 102 ASN A O 1
ATOM 811 N N . LYS A 1 103 ? -24.136 1.634 20.718 1.00 94.50 103 LYS A N 1
ATOM 812 C CA . LYS A 1 103 ? -23.408 2.900 20.760 1.00 94.50 103 LYS A CA 1
ATOM 813 C C . LYS A 1 103 ? -22.677 3.123 19.447 1.00 94.50 103 LYS A C 1
ATOM 815 O O . LYS A 1 103 ? -22.199 2.188 18.811 1.00 94.50 103 LYS A O 1
ATOM 820 N N . LYS A 1 104 ? -22.603 4.387 19.039 1.00 97.00 104 LYS A N 1
ATOM 821 C CA . LYS A 1 104 ? -21.850 4.803 17.857 1.00 97.00 104 LYS A CA 1
ATOM 822 C C . LYS A 1 104 ? -20.407 5.090 18.235 1.00 97.00 104 LYS A C 1
ATOM 824 O O . LYS A 1 104 ? -20.164 5.791 19.216 1.00 97.00 104 LYS A O 1
ATOM 829 N N . TYR A 1 105 ? -19.496 4.574 17.427 1.00 97.06 105 TYR A N 1
ATOM 830 C CA . TYR A 1 105 ? -18.055 4.744 17.523 1.00 97.06 105 TYR A CA 1
ATOM 831 C C . TYR A 1 105 ? -17.499 5.287 16.212 1.00 97.06 105 TYR A C 1
ATOM 833 O O . TYR A 1 105 ? -18.075 5.053 15.151 1.00 97.06 105 TYR A O 1
ATOM 841 N N . ILE A 1 106 ? -16.373 5.997 16.298 1.00 98.19 106 ILE A N 1
ATOM 842 C CA . ILE A 1 106 ? -15.638 6.478 15.127 1.00 98.19 106 ILE A CA 1
ATOM 843 C C . ILE A 1 106 ? -14.330 5.704 15.066 1.00 98.19 106 ILE A C 1
ATOM 845 O O . ILE A 1 106 ? -13.467 5.872 15.932 1.00 98.19 106 ILE A O 1
ATOM 849 N N . ILE A 1 107 ? -14.195 4.873 14.038 1.00 98.38 107 ILE A N 1
ATOM 850 C CA . ILE A 1 107 ? -12.984 4.102 13.776 1.00 98.38 107 ILE A CA 1
ATOM 851 C C . ILE A 1 107 ? -12.165 4.860 12.733 1.00 98.38 107 ILE A C 1
ATOM 853 O O . ILE A 1 107 ? -12.607 5.031 11.598 1.00 98.38 107 ILE A O 1
ATOM 857 N N . GLU A 1 108 ? -10.992 5.351 13.118 1.00 98.38 108 GLU A N 1
ATOM 858 C CA . GLU A 1 108 ? -9.999 5.895 12.192 1.00 98.38 108 GLU A CA 1
ATOM 859 C C . GLU A 1 108 ? -9.083 4.765 11.735 1.00 98.38 108 GLU A C 1
ATOM 861 O O . GLU A 1 108 ? -8.481 4.086 12.563 1.00 98.38 108 GLU A O 1
ATOM 866 N N . ILE A 1 109 ? -8.982 4.564 10.425 1.00 98.50 109 ILE A N 1
ATOM 867 C CA . ILE A 1 109 ? -8.078 3.598 9.809 1.00 98.50 109 ILE A CA 1
ATOM 868 C C . ILE A 1 109 ? -7.075 4.360 8.956 1.00 98.50 109 ILE A C 1
ATOM 870 O O . ILE A 1 109 ? -7.440 5.275 8.216 1.00 98.50 109 ILE A O 1
ATOM 874 N N . SER A 1 110 ? -5.809 3.979 9.053 1.00 97.12 110 SER A N 1
ATOM 875 C CA . SER A 1 110 ? -4.740 4.511 8.221 1.00 97.12 110 SER A CA 1
ATOM 876 C C . SER A 1 110 ? -3.869 3.402 7.669 1.00 97.12 110 SER A C 1
ATOM 878 O O . SER A 1 110 ? -3.496 2.483 8.396 1.00 97.12 110 SER A O 1
ATOM 880 N N . ALA A 1 111 ? -3.512 3.548 6.403 1.00 96.31 111 ALA A N 1
ATOM 881 C CA . ALA A 1 111 ? -2.555 2.721 5.689 1.00 96.31 111 ALA A CA 1
ATOM 882 C C . ALA A 1 111 ? -1.670 3.651 4.847 1.00 96.31 111 ALA A C 1
ATOM 884 O O . ALA A 1 111 ? -2.080 4.774 4.522 1.00 96.31 111 ALA A O 1
ATOM 885 N N . PHE A 1 112 ? -0.447 3.230 4.536 1.00 92.50 112 PHE A N 1
ATOM 886 C CA . PHE A 1 112 ? 0.487 4.080 3.797 1.00 92.50 112 PHE A CA 1
ATOM 887 C C . PHE A 1 112 ? -0.079 4.429 2.408 1.00 92.50 112 PHE A C 1
ATOM 889 O O . PHE A 1 112 ? -0.692 3.591 1.753 1.00 92.50 112 PHE A O 1
ATOM 896 N N . GLY A 1 113 ? 0.029 5.697 2.003 1.00 91.31 113 GLY A N 1
ATOM 897 C CA . GLY A 1 113 ? -0.580 6.233 0.775 1.00 91.31 113 GLY A CA 1
ATOM 898 C C . GLY A 1 113 ? -2.101 6.484 0.831 1.00 91.31 113 GLY A C 1
ATOM 899 O O . GLY A 1 113 ? -2.582 7.404 0.179 1.00 91.31 113 GLY A O 1
ATOM 900 N N . TYR A 1 114 ? -2.870 5.746 1.640 1.00 94.75 114 TYR A N 1
ATOM 901 C CA . TYR A 1 114 ? -4.337 5.897 1.750 1.00 94.75 114 TYR A CA 1
ATOM 902 C C . TYR A 1 114 ? -4.796 7.067 2.631 1.00 94.75 114 TYR A C 1
ATOM 904 O O . TYR A 1 114 ? -5.982 7.416 2.653 1.00 94.75 114 TYR A O 1
ATOM 912 N N . GLY A 1 115 ? -3.878 7.636 3.414 1.00 92.81 115 GLY A N 1
ATOM 913 C CA . GLY A 1 115 ? -4.200 8.628 4.435 1.00 92.81 115 GLY A CA 1
ATOM 914 C C . GLY A 1 115 ? -5.029 8.051 5.588 1.00 92.81 115 GLY A C 1
ATOM 915 O O . GLY A 1 115 ? -5.138 6.839 5.773 1.00 92.81 115 GLY A O 1
ATOM 916 N N . LYS A 1 116 ? -5.597 8.944 6.404 1.00 96.31 116 LYS A N 1
ATOM 917 C CA . LYS A 1 116 ? -6.478 8.599 7.529 1.00 96.31 116 LYS A CA 1
ATOM 918 C C . LYS A 1 116 ? -7.937 8.703 7.097 1.00 96.31 116 LYS A C 1
ATOM 920 O O . LYS A 1 116 ? -8.374 9.774 6.682 1.00 96.31 116 LYS A O 1
ATOM 925 N N . GLN A 1 117 ? -8.693 7.622 7.244 1.00 97.94 117 GLN A N 1
ATOM 926 C CA . GLN A 1 117 ? -10.109 7.543 6.884 1.00 97.94 117 GLN A CA 1
ATOM 927 C C . GLN A 1 117 ? -10.941 7.188 8.113 1.00 97.94 117 GLN A C 1
ATOM 929 O O . GLN A 1 117 ? -10.520 6.383 8.938 1.00 97.94 117 GLN A O 1
ATOM 934 N N . LYS A 1 118 ? -12.110 7.815 8.260 1.00 98.38 118 LYS A N 1
ATOM 935 C CA . LYS A 1 118 ? -12.974 7.662 9.437 1.00 98.38 118 LYS A CA 1
ATOM 936 C C . LYS A 1 118 ? -14.267 6.960 9.063 1.00 98.38 118 LYS A C 1
ATOM 938 O O . LYS A 1 118 ? -14.878 7.296 8.051 1.00 98.38 118 LYS A O 1
ATOM 943 N N . PHE A 1 119 ? -14.684 6.035 9.917 1.00 98.44 119 PHE A N 1
ATOM 944 C CA . PHE A 1 119 ? -15.855 5.196 9.716 1.00 98.44 119 PHE A CA 1
ATOM 945 C C . PHE A 1 119 ? -16.738 5.217 10.959 1.00 98.44 119 PHE A C 1
ATOM 947 O O . PHE A 1 119 ? -16.271 4.929 12.063 1.00 98.44 119 PHE A O 1
ATOM 954 N N . ASP A 1 120 ? -18.017 5.528 10.771 1.00 98.12 120 ASP A N 1
ATOM 955 C CA . ASP A 1 120 ? -19.020 5.421 11.825 1.00 98.12 120 ASP A CA 1
ATOM 956 C C . ASP A 1 120 ? -19.473 3.964 11.962 1.00 98.12 120 ASP A C 1
ATOM 958 O O . ASP A 1 120 ? -19.936 3.350 10.998 1.00 98.12 120 ASP A O 1
ATOM 962 N N . VAL A 1 121 ? -19.364 3.410 13.169 1.00 97.88 121 VAL A N 1
ATOM 963 C CA . VAL A 1 121 ? -19.792 2.042 13.481 1.00 97.88 121 VAL A CA 1
ATOM 964 C C . VAL A 1 121 ? -20.756 2.072 14.656 1.00 97.88 121 VAL A C 1
ATOM 966 O O . VAL A 1 121 ? -20.406 2.507 15.750 1.00 97.88 121 VAL A O 1
ATOM 969 N N . GLU A 1 122 ? -21.977 1.591 14.440 1.00 96.94 122 GLU A N 1
ATOM 970 C CA . GLU A 1 122 ? -22.953 1.378 15.508 1.00 96.94 122 GLU A CA 1
ATOM 971 C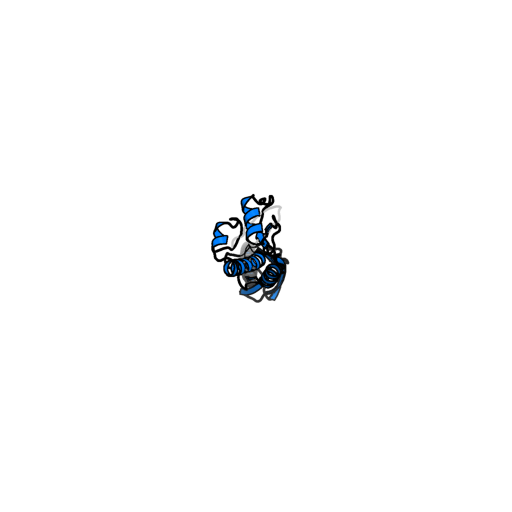 C . GLU A 1 122 ? -22.875 -0.073 15.989 1.00 96.94 122 GLU A C 1
ATOM 973 O O . GLU A 1 122 ? -23.113 -1.008 15.221 1.00 96.94 122 GLU A O 1
ATOM 978 N N . THR A 1 123 ? -22.505 -0.268 17.254 1.00 96.06 123 THR A N 1
ATOM 979 C CA . THR A 1 123 ? -22.358 -1.601 17.844 1.00 96.06 123 THR A CA 1
ATOM 980 C C . THR A 1 123 ? -23.711 -2.205 18.193 1.00 96.06 123 THR A C 1
ATOM 982 O O . THR A 1 123 ? -24.629 -1.527 18.642 1.00 96.06 123 THR A O 1
ATOM 985 N N . LYS A 1 124 ? -23.823 -3.522 18.070 1.00 94.25 124 LYS A N 1
ATOM 986 C CA . LYS A 1 124 ? -24.882 -4.352 18.659 1.00 94.25 124 LYS A CA 1
ATOM 987 C C . LYS A 1 124 ? -24.279 -5.186 19.781 1.00 94.25 124 LYS A C 1
ATOM 989 O O . LYS A 1 124 ? -23.067 -5.338 19.837 1.00 94.25 124 LYS A O 1
ATOM 994 N N . SER A 1 125 ? -25.095 -5.764 20.659 1.00 92.56 125 SER A N 1
ATOM 995 C CA . SER A 1 125 ? -24.596 -6.711 21.667 1.00 92.56 125 SER A CA 1
ATOM 996 C C . SER A 1 125 ? -23.832 -7.879 21.024 1.00 92.56 125 SER A C 1
ATOM 998 O O . SER A 1 125 ? -24.304 -8.462 20.050 1.00 92.56 125 SER A O 1
ATOM 1000 N N . GLY A 1 126 ? -22.680 -8.246 21.595 1.00 92.88 126 GLY A N 1
ATOM 1001 C CA . GLY A 1 126 ? -21.828 -9.326 21.087 1.00 92.88 126 GLY A CA 1
ATOM 1002 C C . GLY A 1 126 ? -20.805 -8.856 20.049 1.00 92.88 126 GLY A C 1
ATOM 1003 O O . GLY A 1 126 ? -20.179 -7.813 20.231 1.00 92.88 126 GLY A O 1
ATOM 1004 N N . ILE A 1 127 ? -20.615 -9.646 18.989 1.00 96.25 127 ILE A N 1
ATOM 1005 C CA . ILE A 1 127 ? -19.566 -9.447 17.977 1.00 96.25 127 ILE A CA 1
ATOM 1006 C C . ILE A 1 127 ? -20.116 -8.677 16.776 1.00 96.25 127 ILE A C 1
ATOM 1008 O O . ILE A 1 127 ? -21.086 -9.105 16.149 1.00 96.25 127 ILE A O 1
ATOM 1012 N N . ASN A 1 128 ? -19.451 -7.583 16.409 1.00 97.38 128 ASN A N 1
ATOM 1013 C CA . ASN A 1 128 ? -19.770 -6.786 15.228 1.00 97.38 128 ASN A CA 1
ATOM 1014 C C . ASN A 1 128 ? -18.700 -7.006 14.158 1.00 97.38 128 ASN A C 1
ATOM 1016 O O . ASN A 1 128 ? -17.603 -6.462 14.255 1.00 97.38 128 ASN A O 1
ATOM 1020 N N . ASN A 1 129 ? -19.019 -7.798 13.134 1.00 98.12 129 ASN A N 1
ATOM 1021 C CA . ASN A 1 129 ? -18.133 -7.985 11.986 1.00 98.12 129 ASN A CA 1
ATOM 1022 C C . ASN A 1 129 ? -18.327 -6.835 10.996 1.00 98.12 129 ASN A C 1
ATOM 1024 O O . ASN A 1 129 ? -19.438 -6.638 10.499 1.00 98.12 129 ASN A O 1
ATOM 1028 N N . VAL A 1 130 ? -17.261 -6.093 10.705 1.00 98.31 130 VAL A N 1
ATOM 1029 C CA . VAL A 1 130 ? -17.306 -4.927 9.815 1.00 98.31 130 VAL A CA 1
ATOM 1030 C C . VAL A 1 130 ? -16.175 -5.018 8.801 1.00 98.31 130 VAL A C 1
ATOM 1032 O O . VAL A 1 130 ? -15.029 -5.277 9.157 1.00 98.31 130 VAL A O 1
ATOM 1035 N N . THR A 1 131 ? -16.499 -4.805 7.527 1.00 98.56 131 THR A N 1
ATOM 1036 C CA . THR A 1 131 ? -15.491 -4.629 6.477 1.00 98.56 131 THR A CA 1
ATOM 1037 C C . THR A 1 131 ? -15.332 -3.144 6.194 1.00 98.56 131 THR A C 1
ATOM 1039 O O . THR A 1 131 ? -16.317 -2.452 5.947 1.00 98.56 131 THR A O 1
ATOM 1042 N N . PHE A 1 132 ? -14.095 -2.671 6.248 1.00 98.50 132 PHE A N 1
ATOM 1043 C CA . PHE A 1 132 ? -13.716 -1.296 5.985 1.00 98.50 132 PHE A CA 1
ATOM 1044 C C . PHE A 1 132 ? -12.997 -1.235 4.645 1.00 98.50 132 PHE A C 1
ATOM 1046 O O . PHE A 1 132 ? -11.906 -1.783 4.494 1.00 98.50 132 PHE A O 1
ATOM 1053 N N . GLU A 1 133 ? -13.616 -0.576 3.676 1.00 98.31 133 GLU A N 1
ATOM 1054 C CA . GLU A 1 133 ? -13.010 -0.332 2.373 1.00 98.31 133 GLU A CA 1
ATOM 1055 C C . GLU A 1 133 ? -12.300 1.022 2.390 1.00 98.31 133 GLU A C 1
ATOM 1057 O O . GLU A 1 133 ? -12.935 2.066 2.568 1.00 98.31 133 GLU A O 1
ATOM 1062 N N . LEU A 1 134 ? -10.975 1.003 2.233 1.00 97.94 134 LEU A N 1
ATOM 1063 C CA . LEU A 1 134 ? -10.183 2.219 2.110 1.00 97.94 134 LEU A CA 1
ATOM 1064 C C . LEU A 1 134 ? -10.262 2.735 0.681 1.00 97.94 134 LEU A C 1
ATOM 1066 O O . LEU A 1 134 ? -9.853 2.060 -0.267 1.00 97.94 134 LEU A O 1
ATOM 1070 N N . LYS A 1 135 ? -10.749 3.965 0.534 1.00 96.06 135 LYS A N 1
ATOM 1071 C CA . LYS A 1 135 ? -10.781 4.641 -0.762 1.00 96.06 135 LYS A CA 1
ATOM 1072 C C . LYS A 1 135 ? -9.381 5.108 -1.128 1.00 96.06 135 LYS A C 1
ATOM 1074 O O . LYS A 1 135 ? -8.706 5.712 -0.298 1.00 96.06 135 LYS A O 1
ATOM 1079 N N . ALA A 1 136 ? -8.974 4.849 -2.360 1.00 91.31 136 ALA A N 1
ATOM 1080 C CA . ALA A 1 136 ? -7.716 5.323 -2.911 1.00 91.31 136 ALA A CA 1
ATOM 1081 C C . ALA A 1 136 ? -7.963 6.373 -3.990 1.00 91.31 136 ALA A C 1
ATOM 1083 O O . ALA A 1 136 ? -8.963 6.307 -4.705 1.00 91.31 136 ALA A O 1
ATOM 1084 N N . ASP A 1 137 ? -7.010 7.288 -4.132 1.00 88.75 137 ASP A N 1
ATOM 1085 C CA . ASP A 1 137 ? -6.890 8.147 -5.304 1.00 88.75 137 ASP A CA 1
ATOM 1086 C C . ASP A 1 137 ? -5.628 7.738 -6.076 1.00 88.75 137 ASP A C 1
ATOM 1088 O O . ASP A 1 137 ? -4.504 8.023 -5.658 1.00 88.75 137 ASP A O 1
ATOM 1092 N N . CYS A 1 138 ? -5.813 6.977 -7.159 1.00 91.94 138 CYS A N 1
ATOM 1093 C CA . CYS A 1 138 ? -4.717 6.477 -7.986 1.00 91.94 138 CYS A CA 1
ATOM 1094 C C . CYS A 1 138 ? -4.478 7.383 -9.193 1.00 91.94 138 CYS A C 1
ATOM 1096 O O . CYS A 1 138 ? -5.051 7.172 -10.266 1.00 91.94 138 CYS A O 1
ATOM 1098 N N . GLU A 1 139 ? -3.540 8.322 -9.058 1.00 93.38 139 GLU A N 1
ATOM 1099 C CA . GLU A 1 139 ? -3.025 9.078 -10.207 1.00 93.38 139 GLU A CA 1
ATOM 1100 C C . GLU A 1 139 ? -2.282 8.160 -11.199 1.00 93.38 139 GLU A C 1
ATOM 1102 O O . GLU A 1 139 ? -2.289 8.400 -12.406 1.00 93.38 139 GLU A O 1
ATOM 1107 N N . TYR A 1 140 ? -1.636 7.102 -10.700 1.00 95.38 140 TYR A N 1
ATOM 1108 C CA . TYR A 1 140 ? -0.958 6.079 -11.496 1.00 95.38 140 TYR A CA 1
ATOM 1109 C C . TYR A 1 140 ? -1.791 4.801 -11.511 1.00 95.38 140 TYR A C 1
ATOM 1111 O O . TYR A 1 140 ? -2.048 4.210 -10.473 1.00 95.38 140 TYR A O 1
ATOM 1119 N N . ASN A 1 141 ? -2.238 4.388 -12.692 1.00 96.38 141 ASN A N 1
ATOM 1120 C CA . ASN A 1 141 ? -3.070 3.203 -12.889 1.00 96.38 141 ASN A CA 1
ATOM 1121 C C . ASN A 1 141 ? -2.832 2.620 -14.294 1.00 96.38 141 ASN A C 1
ATOM 1123 O O . ASN A 1 141 ? -2.087 3.189 -15.103 1.00 96.38 141 ASN A O 1
ATOM 1127 N N . ALA A 1 142 ? -3.475 1.494 -14.604 1.00 97.06 142 ALA A N 1
ATOM 1128 C CA . ALA A 1 142 ? -3.308 0.820 -15.892 1.00 97.06 142 ALA A CA 1
ATOM 1129 C C . ALA A 1 142 ? -3.738 1.677 -17.106 1.00 97.06 142 ALA A C 1
ATOM 1131 O O . ALA A 1 142 ? -3.105 1.611 -18.162 1.00 97.06 142 ALA A O 1
ATOM 1132 N N . GLU A 1 143 ? -4.780 2.504 -16.975 1.00 97.69 143 GLU A N 1
ATOM 1133 C CA . GLU A 1 143 ? -5.257 3.375 -18.061 1.00 97.69 143 GLU A CA 1
ATOM 1134 C C . GLU A 1 143 ? -4.256 4.491 -18.372 1.00 97.69 143 GLU A C 1
ATOM 1136 O O . GLU A 1 143 ? -3.967 4.785 -19.538 1.00 97.69 143 GLU A O 1
ATOM 1141 N N . ARG A 1 144 ? -3.663 5.083 -17.333 1.00 97.81 144 ARG A N 1
ATOM 1142 C CA . ARG A 1 144 ? -2.586 6.055 -17.504 1.00 97.81 144 ARG A CA 1
ATOM 1143 C C . ARG A 1 144 ? -1.346 5.410 -18.109 1.00 97.81 144 ARG A C 1
ATOM 1145 O O . ARG A 1 144 ? -0.775 5.991 -19.025 1.00 97.81 144 ARG A O 1
ATOM 1152 N N . ALA A 1 145 ? -0.962 4.212 -17.663 1.00 98.38 145 ALA A N 1
ATOM 1153 C CA . ALA A 1 145 ? 0.165 3.475 -18.240 1.00 98.38 145 ALA A CA 1
ATOM 1154 C C . ALA A 1 145 ? -0.004 3.275 -19.757 1.00 98.38 145 ALA A C 1
ATOM 1156 O O . ALA A 1 145 ? 0.925 3.497 -20.532 1.00 98.38 145 ALA A O 1
ATOM 1157 N N . GLU A 1 146 ? -1.215 2.928 -20.197 1.00 98.50 146 GLU A N 1
ATOM 1158 C CA . GLU A 1 146 ? -1.577 2.841 -21.614 1.00 98.50 146 GLU A CA 1
ATOM 1159 C C . GLU A 1 146 ? -1.433 4.168 -22.362 1.00 98.50 146 GLU A C 1
ATOM 1161 O O . GLU A 1 146 ? -0.900 4.207 -23.475 1.00 98.50 146 GLU A O 1
ATOM 1166 N N . SER A 1 147 ? -1.934 5.251 -21.770 1.00 98.44 147 SER A N 1
ATOM 1167 C CA . SER A 1 147 ? -1.842 6.593 -22.345 1.00 98.44 147 SER A CA 1
ATOM 1168 C C . SER A 1 147 ? -0.384 7.035 -22.487 1.00 98.44 147 SER A C 1
ATOM 1170 O O . SER A 1 147 ? 0.059 7.383 -23.584 1.00 98.44 147 SER A O 1
ATOM 1172 N N . ASP A 1 148 ? 0.394 6.934 -21.409 1.00 98.44 148 ASP A N 1
ATOM 1173 C CA . ASP A 1 148 ? 1.802 7.327 -21.376 1.00 98.44 148 ASP A CA 1
ATOM 1174 C C . ASP A 1 148 ? 2.638 6.502 -22.361 1.00 98.44 148 ASP A C 1
ATOM 1176 O O . ASP A 1 148 ? 3.503 7.033 -23.062 1.00 98.44 148 ASP A O 1
ATOM 1180 N N . TRP A 1 149 ? 2.349 5.205 -22.482 1.00 98.25 149 TRP A N 1
ATOM 1181 C CA . TRP A 1 149 ? 2.994 4.340 -23.464 1.00 98.25 149 TRP A CA 1
ATOM 1182 C C . TRP A 1 149 ? 2.729 4.784 -24.904 1.00 98.25 149 TRP A C 1
ATOM 1184 O O . TRP A 1 149 ? 3.663 4.874 -25.705 1.00 98.25 149 TRP A O 1
ATOM 1194 N N . LYS A 1 150 ? 1.470 5.091 -25.243 1.00 98.00 150 LYS A N 1
ATOM 1195 C CA . LYS A 1 150 ? 1.088 5.569 -26.584 1.00 98.00 150 LYS A CA 1
ATOM 1196 C C . LYS A 1 150 ? 1.724 6.918 -26.911 1.00 98.00 150 LYS A C 1
ATOM 1198 O O . LYS A 1 150 ? 2.109 7.140 -28.056 1.00 98.00 150 LYS A O 1
ATOM 1203 N N . ASN A 1 151 ? 1.872 7.776 -25.906 1.00 97.81 151 ASN A N 1
ATOM 1204 C CA . ASN A 1 151 ? 2.431 9.117 -26.052 1.00 97.81 151 ASN A CA 1
ATOM 1205 C C . ASN A 1 151 ? 3.969 9.153 -25.983 1.00 97.81 151 ASN A C 1
ATOM 1207 O O . ASN A 1 151 ? 4.564 10.206 -26.203 1.00 97.81 151 ASN A O 1
ATOM 1211 N N . GLY A 1 152 ? 4.631 8.023 -25.703 1.00 97.00 152 GLY A N 1
ATOM 1212 C CA . GLY A 1 152 ? 6.091 7.961 -25.567 1.00 97.00 152 GLY A CA 1
ATOM 1213 C C . GLY A 1 152 ? 6.620 8.638 -24.298 1.00 97.00 152 GLY A C 1
ATOM 1214 O O . GLY A 1 152 ? 7.774 9.064 -24.265 1.00 97.00 152 GLY A O 1
ATOM 1215 N N . THR A 1 153 ? 5.779 8.753 -23.269 1.00 97.56 153 THR A N 1
ATOM 1216 C CA . THR A 1 153 ? 6.078 9.376 -21.969 1.00 97.56 153 THR A CA 1
ATOM 1217 C C . THR A 1 153 ? 6.038 8.381 -20.809 1.00 97.56 153 THR A C 1
ATOM 1219 O O . THR A 1 153 ? 6.070 8.796 -19.654 1.00 97.56 153 THR A O 1
ATOM 1222 N N . ALA A 1 154 ? 5.967 7.079 -21.105 1.00 97.88 154 ALA A N 1
ATOM 1223 C CA . ALA A 1 154 ? 5.963 6.015 -20.108 1.00 97.88 154 ALA A CA 1
ATOM 1224 C C . ALA A 1 154 ? 7.186 6.069 -19.188 1.00 97.88 154 ALA A C 1
ATOM 1226 O O . ALA A 1 154 ? 8.312 6.341 -19.624 1.00 97.88 154 ALA A O 1
ATOM 1227 N N . ASN A 1 155 ? 6.947 5.731 -17.923 1.00 97.44 155 ASN A N 1
ATOM 1228 C CA . ASN A 1 155 ? 7.982 5.610 -16.907 1.00 97.44 155 ASN A CA 1
ATOM 1229 C C . ASN A 1 155 ? 7.985 4.202 -16.294 1.00 97.44 155 ASN A C 1
ATOM 1231 O O . ASN A 1 155 ? 6.993 3.484 -16.349 1.00 97.44 155 ASN A O 1
ATOM 1235 N N . LEU A 1 156 ? 9.106 3.814 -15.699 1.00 97.81 156 LEU A N 1
ATOM 1236 C CA . LEU A 1 156 ? 9.165 2.795 -14.661 1.00 97.81 156 LEU A CA 1
ATOM 1237 C C . LEU A 1 156 ? 9.219 3.528 -13.329 1.00 97.81 156 LEU A C 1
ATOM 1239 O O . LEU A 1 156 ? 10.169 4.266 -13.062 1.00 97.81 156 LEU A O 1
ATOM 1243 N N . LEU A 1 157 ? 8.164 3.363 -12.541 1.00 96.81 157 LEU A N 1
ATOM 1244 C CA . LEU A 1 157 ? 7.994 4.029 -11.259 1.00 96.81 157 LEU A CA 1
ATOM 1245 C C . LEU A 1 157 ? 8.821 3.310 -10.195 1.00 96.81 157 LEU A C 1
ATOM 1247 O O . LEU A 1 157 ? 8.759 2.083 -10.098 1.00 96.81 157 LEU A O 1
ATOM 1251 N N . LEU A 1 158 ? 9.582 4.065 -9.411 1.00 95.38 158 LEU A N 1
ATOM 1252 C CA . LEU A 1 158 ? 10.461 3.551 -8.367 1.00 95.38 158 LEU A CA 1
ATOM 1253 C C . LEU A 1 158 ? 10.045 4.107 -7.007 1.00 95.38 158 LEU A C 1
ATOM 1255 O O . LEU A 1 158 ? 9.764 5.303 -6.877 1.00 95.38 158 LEU A O 1
ATOM 1259 N N . VAL A 1 159 ? 10.062 3.238 -5.998 1.00 91.88 159 VAL A N 1
ATOM 1260 C CA . VAL A 1 159 ? 9.993 3.639 -4.593 1.00 91.88 159 VAL A CA 1
ATOM 1261 C C . VAL A 1 159 ? 11.420 3.879 -4.123 1.00 91.88 159 VAL A C 1
ATOM 1263 O O . VAL A 1 159 ? 12.238 2.961 -4.066 1.00 91.88 159 VAL A O 1
ATOM 1266 N N . GLY A 1 160 ? 11.740 5.141 -3.866 1.00 86.31 160 GLY A N 1
ATOM 1267 C CA . GLY A 1 160 ? 13.080 5.547 -3.488 1.00 86.31 160 GLY A CA 1
ATOM 1268 C C . GLY A 1 160 ? 13.319 5.474 -1.989 1.00 86.31 160 GLY A C 1
ATOM 1269 O O . GLY A 1 160 ? 12.697 4.740 -1.224 1.00 86.31 160 GLY A O 1
ATOM 1270 N N . SER A 1 161 ? 14.253 6.306 -1.551 1.00 81.94 161 SER A N 1
ATOM 1271 C CA . SER A 1 161 ? 14.496 6.565 -0.139 1.00 81.94 161 SER A CA 1
ATOM 1272 C C . SER A 1 161 ? 14.730 8.060 0.065 1.00 81.94 161 SER A C 1
ATOM 1274 O O . SER A 1 161 ? 14.592 8.855 -0.865 1.00 81.94 161 SER A O 1
ATOM 1276 N N . ILE A 1 162 ? 15.137 8.457 1.272 1.00 82.44 162 ILE A N 1
ATOM 1277 C CA . ILE A 1 162 ? 15.573 9.835 1.557 1.00 82.44 162 ILE A CA 1
ATOM 1278 C C . ILE A 1 162 ? 16.707 10.270 0.602 1.00 82.44 162 ILE A C 1
ATOM 1280 O O . ILE A 1 162 ? 16.832 11.452 0.293 1.00 82.44 162 ILE A O 1
ATOM 1284 N N . ALA A 1 163 ? 17.510 9.320 0.105 1.00 83.56 163 ALA A N 1
ATOM 1285 C CA . ALA A 1 163 ? 18.523 9.545 -0.920 1.00 83.56 163 ALA A CA 1
ATOM 1286 C C . ALA A 1 163 ? 18.204 8.700 -2.172 1.00 83.56 163 ALA A C 1
ATOM 1288 O O . ALA A 1 163 ? 18.555 7.517 -2.213 1.00 83.56 163 ALA A O 1
ATOM 1289 N N . PRO A 1 164 ? 17.535 9.281 -3.186 1.00 78.75 164 PRO A N 1
ATOM 1290 C CA . PRO A 1 164 ? 17.263 8.616 -4.458 1.00 78.75 164 PRO A CA 1
ATOM 1291 C C . PRO A 1 164 ? 18.535 8.091 -5.130 1.00 78.75 164 PRO A C 1
ATOM 1293 O O . PRO A 1 164 ? 19.597 8.722 -5.076 1.00 78.75 164 PRO A O 1
ATOM 1296 N N . ILE A 1 165 ? 18.427 6.945 -5.801 1.00 84.94 165 ILE A N 1
ATOM 1297 C CA . ILE A 1 165 ? 19.554 6.344 -6.521 1.00 84.94 165 ILE A CA 1
ATOM 1298 C C . ILE A 1 165 ? 19.632 6.975 -7.912 1.00 84.94 165 ILE A C 1
ATOM 1300 O O . ILE A 1 165 ? 18.756 6.781 -8.761 1.00 84.94 165 ILE A O 1
ATOM 1304 N N . ALA A 1 166 ? 20.710 7.720 -8.156 1.00 88.75 166 ALA A N 1
ATOM 1305 C CA . ALA A 1 166 ? 20.964 8.328 -9.454 1.00 88.75 166 ALA A CA 1
ATOM 1306 C C . ALA A 1 166 ? 21.175 7.263 -10.543 1.00 88.75 166 ALA A C 1
ATOM 1308 O O . ALA A 1 166 ? 21.881 6.274 -10.336 1.00 88.75 166 ALA A O 1
ATOM 1309 N N . ASN A 1 167 ? 20.618 7.512 -11.731 1.00 93.12 167 ASN A N 1
ATOM 1310 C CA . ASN A 1 167 ? 20.818 6.654 -12.895 1.00 93.12 167 ASN A CA 1
ATOM 1311 C C . ASN A 1 167 ? 22.310 6.519 -13.240 1.00 93.12 167 ASN A C 1
ATOM 1313 O O . ASN A 1 167 ? 23.026 7.504 -13.449 1.00 93.12 167 ASN A O 1
ATOM 1317 N N . THR A 1 168 ? 22.763 5.279 -13.391 1.00 95.56 168 THR A N 1
ATOM 1318 C CA . THR A 1 168 ? 24.078 4.957 -13.939 1.00 95.56 168 THR A CA 1
ATOM 1319 C C . THR A 1 168 ? 24.108 5.164 -15.456 1.00 95.56 168 THR A C 1
ATOM 1321 O O . THR A 1 168 ? 23.088 5.322 -16.133 1.00 95.56 168 THR A O 1
ATOM 1324 N N . SER A 1 169 ? 25.297 5.077 -16.061 1.00 96.56 169 SER A N 1
ATOM 1325 C CA . SER A 1 169 ? 25.408 5.074 -17.526 1.00 96.56 169 SER A CA 1
ATOM 1326 C C . SER A 1 169 ? 24.691 3.888 -18.185 1.00 96.56 169 SER A C 1
ATOM 1328 O O . SER A 1 169 ? 24.332 3.984 -19.357 1.00 96.56 169 SER A O 1
ATOM 1330 N N . SER A 1 170 ? 24.513 2.765 -17.478 1.00 96.38 170 SER A N 1
ATOM 1331 C CA . SER A 1 170 ? 23.742 1.628 -17.993 1.00 96.38 170 SER A CA 1
ATOM 1332 C C . SER A 1 170 ? 22.253 1.950 -18.042 1.00 96.38 170 SER A C 1
ATOM 1334 O O . SER A 1 170 ? 21.611 1.692 -19.060 1.00 96.38 170 SER A O 1
ATOM 1336 N N . ASP A 1 171 ? 21.748 2.606 -17.001 1.00 96.94 171 ASP A N 1
ATOM 1337 C CA . ASP A 1 171 ? 20.342 2.995 -16.880 1.00 96.94 171 ASP A CA 1
ATOM 1338 C C . ASP A 1 171 ? 19.972 4.005 -17.963 1.00 96.94 171 ASP A C 1
ATOM 1340 O O . ASP A 1 171 ? 19.035 3.782 -18.721 1.00 96.94 171 ASP A O 1
ATOM 1344 N N . ASN A 1 172 ? 20.806 5.026 -18.177 1.00 97.06 172 ASN A N 1
ATOM 1345 C CA . ASN A 1 172 ? 20.597 6.002 -19.254 1.00 97.06 172 ASN A CA 1
ATOM 1346 C C . ASN A 1 172 ? 20.588 5.351 -20.654 1.00 97.06 172 ASN A C 1
ATOM 1348 O O . ASN A 1 172 ? 19.869 5.783 -21.560 1.00 97.06 172 ASN A O 1
ATOM 1352 N N . ARG A 1 173 ? 21.384 4.289 -20.866 1.00 97.56 173 ARG A N 1
ATOM 1353 C CA . ARG A 1 173 ? 21.344 3.513 -22.119 1.00 97.56 173 ARG A CA 1
ATOM 1354 C C . ARG A 1 173 ? 20.073 2.678 -22.226 1.00 97.56 173 ARG A C 1
ATOM 1356 O O . ARG A 1 173 ? 19.548 2.561 -23.331 1.00 97.56 173 ARG A O 1
ATOM 1363 N N . PHE A 1 174 ? 19.605 2.094 -21.125 1.00 97.94 174 PHE A N 1
ATOM 1364 C CA . PHE A 1 174 ? 18.337 1.371 -21.072 1.00 97.94 174 PHE A CA 1
ATOM 1365 C C . PHE A 1 174 ? 17.178 2.299 -21.445 1.00 97.94 174 PHE A C 1
ATOM 1367 O O . PHE A 1 174 ? 16.437 1.989 -22.379 1.00 97.94 174 PHE A O 1
ATOM 1374 N N . GLU A 1 175 ? 17.100 3.468 -20.807 1.00 97.56 175 GLU A N 1
ATOM 1375 C CA . GLU A 1 175 ? 16.060 4.465 -21.060 1.00 97.56 175 GLU A CA 1
ATOM 1376 C C . GLU A 1 175 ? 16.010 4.863 -22.538 1.00 97.56 175 GLU A C 1
ATOM 1378 O O . GLU A 1 175 ? 14.975 4.760 -23.200 1.00 97.56 175 GLU A O 1
ATOM 1383 N N . LYS A 1 176 ? 17.172 5.211 -23.110 1.00 96.88 176 LYS A N 1
ATOM 1384 C CA . LYS A 1 176 ? 17.290 5.571 -24.528 1.00 96.88 176 LYS A CA 1
ATOM 1385 C C . LYS A 1 176 ? 16.931 4.416 -25.466 1.00 96.88 176 LYS A C 1
ATOM 1387 O O . LYS A 1 176 ? 16.340 4.646 -26.518 1.00 96.88 176 LYS A O 1
ATOM 1392 N N . LYS A 1 177 ? 17.316 3.184 -25.124 1.00 97.06 177 LYS A N 1
ATOM 1393 C CA . LYS A 1 177 ? 17.083 1.998 -25.961 1.00 97.06 177 LYS A CA 1
ATOM 1394 C C . LYS A 1 177 ? 15.600 1.640 -26.047 1.00 97.06 177 LYS A C 1
ATOM 1396 O O . LYS A 1 177 ? 15.153 1.215 -27.111 1.00 97.06 177 LYS A O 1
ATOM 1401 N N . PHE A 1 178 ? 14.866 1.774 -24.945 1.00 96.75 178 PHE A N 1
ATOM 1402 C CA . PHE A 1 178 ? 13.465 1.356 -24.862 1.00 96.75 178 PHE A CA 1
ATOM 1403 C C . PHE A 1 178 ? 12.464 2.514 -24.918 1.00 96.75 178 PHE A C 1
ATOM 1405 O O . PHE A 1 178 ? 11.274 2.258 -25.070 1.00 96.75 178 PHE A O 1
ATOM 1412 N N . GLY A 1 179 ? 12.932 3.765 -24.877 1.00 95.81 179 GLY A N 1
ATOM 1413 C CA . GLY A 1 179 ? 12.063 4.942 -24.896 1.00 95.81 179 GLY A CA 1
ATOM 1414 C C . GLY A 1 179 ? 11.210 5.045 -23.633 1.00 95.81 179 GLY A C 1
ATOM 1415 O O . GLY A 1 179 ? 10.037 5.387 -23.721 1.00 95.81 179 GLY A O 1
ATOM 1416 N N . ILE A 1 180 ? 11.792 4.695 -22.487 1.00 96.56 180 ILE A N 1
ATOM 1417 C CA . ILE A 1 180 ? 11.155 4.716 -21.168 1.00 96.56 180 ILE A CA 1
ATOM 1418 C C . ILE A 1 180 ? 12.082 5.431 -20.189 1.00 96.56 180 ILE A C 1
ATOM 1420 O O . ILE A 1 180 ? 13.291 5.399 -20.398 1.00 96.56 180 ILE A O 1
ATOM 1424 N N . LYS A 1 181 ? 11.561 6.073 -19.145 1.00 97.12 181 LYS A N 1
ATOM 1425 C CA . LYS A 1 181 ? 12.392 6.702 -18.104 1.00 97.12 181 LYS A CA 1
ATOM 1426 C C . LYS A 1 181 ? 12.157 6.072 -16.742 1.00 97.12 181 LYS A C 1
ATOM 1428 O O . LYS A 1 181 ? 11.083 5.542 -16.495 1.00 97.12 181 LYS A O 1
ATOM 1433 N N . TYR A 1 182 ? 13.135 6.147 -15.856 1.00 97.19 182 TYR A N 1
ATOM 1434 C CA . TYR A 1 182 ? 12.928 5.876 -14.441 1.00 97.19 182 TYR A CA 1
ATOM 1435 C C . TYR A 1 182 ? 12.381 7.129 -13.760 1.00 97.19 182 TYR A C 1
ATOM 1437 O O . TYR A 1 182 ? 12.909 8.226 -13.952 1.00 97.19 182 TYR A O 1
ATOM 1445 N N . PHE A 1 183 ? 11.325 6.964 -12.967 1.00 95.44 183 PHE A N 1
ATOM 1446 C CA . PHE A 1 183 ? 10.769 8.034 -12.149 1.00 95.44 183 PHE A CA 1
ATOM 1447 C C . PHE A 1 183 ? 10.784 7.606 -10.686 1.00 95.44 183 PHE A C 1
ATOM 1449 O O . PHE A 1 183 ? 10.052 6.701 -10.294 1.00 95.44 183 PHE A O 1
ATOM 1456 N N . ASP A 1 184 ? 11.651 8.239 -9.902 1.00 94.38 184 ASP A N 1
ATOM 1457 C CA . ASP A 1 184 ? 11.863 7.941 -8.488 1.00 94.38 184 ASP A CA 1
ATOM 1458 C C . ASP A 1 184 ? 11.093 8.950 -7.628 1.00 94.38 184 ASP A C 1
ATOM 1460 O O . ASP A 1 184 ? 11.337 10.156 -7.713 1.00 94.38 184 ASP A O 1
ATOM 1464 N N . PHE A 1 185 ? 10.148 8.455 -6.824 1.00 92.88 185 PHE A N 1
ATOM 1465 C CA . PHE A 1 185 ? 9.336 9.279 -5.921 1.00 92.88 185 PHE A CA 1
ATOM 1466 C C . PHE A 1 185 ? 10.036 9.617 -4.594 1.00 92.88 185 PHE A C 1
ATOM 1468 O O . PHE A 1 185 ? 9.471 10.315 -3.750 1.00 92.88 185 PHE A O 1
ATOM 1475 N N . GLY A 1 186 ? 11.252 9.119 -4.363 1.00 91.19 186 GLY A N 1
ATOM 1476 C CA . GLY A 1 186 ? 11.924 9.250 -3.077 1.00 91.19 186 GLY A CA 1
ATOM 1477 C C . GLY A 1 186 ? 11.111 8.588 -1.963 1.00 91.19 186 GLY A C 1
ATOM 1478 O O . GLY A 1 186 ? 10.630 7.467 -2.114 1.00 91.19 186 GLY A O 1
ATOM 1479 N N . CYS A 1 187 ? 10.955 9.287 -0.836 1.00 87.44 187 CYS A N 1
ATOM 1480 C CA . CYS A 1 187 ? 10.206 8.805 0.327 1.00 87.44 187 CYS A CA 1
ATOM 1481 C C . CYS A 1 187 ? 8.701 9.127 0.300 1.00 87.44 187 CYS A C 1
ATOM 1483 O O . CYS A 1 187 ? 8.016 8.862 1.287 1.00 87.44 187 CYS A O 1
ATOM 1485 N N . GLU A 1 188 ? 8.190 9.701 -0.792 1.00 89.44 188 GLU A N 1
ATOM 1486 C CA . GLU A 1 188 ? 6.772 10.052 -0.958 1.00 89.44 188 GLU A CA 1
ATOM 1487 C C . GLU A 1 188 ? 6.169 9.382 -2.211 1.00 89.44 188 GLU A C 1
ATOM 1489 O O . GLU A 1 188 ? 5.673 10.067 -3.109 1.00 89.44 188 GLU A O 1
ATOM 1494 N N . PRO A 1 189 ? 6.232 8.040 -2.327 1.00 91.50 189 PRO A N 1
ATOM 1495 C CA . PRO A 1 189 ? 5.591 7.329 -3.426 1.00 91.50 189 PRO A CA 1
ATOM 1496 C C . PRO A 1 189 ? 4.055 7.391 -3.334 1.00 91.50 189 PRO A C 1
ATOM 1498 O O . PRO A 1 189 ? 3.495 7.619 -2.255 1.00 91.50 189 PRO A O 1
ATOM 1501 N N . PRO A 1 190 ? 3.351 7.154 -4.458 1.00 92.38 190 PRO A N 1
ATOM 1502 C CA . PRO A 1 190 ? 1.917 6.889 -4.432 1.00 92.38 190 PRO A CA 1
ATOM 1503 C C . PRO A 1 190 ? 1.618 5.583 -3.676 1.00 92.38 190 PRO A C 1
ATOM 1505 O O . PRO A 1 190 ? 2.522 4.853 -3.279 1.00 92.38 190 PRO A O 1
ATOM 1508 N N . ILE A 1 191 ? 0.331 5.263 -3.512 1.00 95.12 191 ILE A N 1
ATOM 1509 C CA . ILE A 1 191 ? -0.108 3.974 -2.956 1.00 95.12 191 ILE A CA 1
ATOM 1510 C C . ILE A 1 191 ? 0.528 2.821 -3.752 1.00 95.12 191 ILE A C 1
ATOM 1512 O O . ILE A 1 191 ? 0.480 2.813 -4.987 1.00 95.12 191 ILE A O 1
ATOM 1516 N N . ASP A 1 192 ? 1.077 1.836 -3.042 1.00 94.75 192 ASP A N 1
ATOM 1517 C CA . ASP A 1 192 ? 1.817 0.708 -3.619 1.00 94.75 192 ASP A CA 1
ATOM 1518 C C . ASP A 1 192 ? 0.993 -0.078 -4.645 1.00 94.75 192 ASP A C 1
ATOM 1520 O O . ASP A 1 192 ? 1.499 -0.456 -5.703 1.00 94.75 192 ASP A O 1
ATOM 1524 N N . GLU A 1 193 ? -0.304 -0.270 -4.399 1.00 95.88 193 GLU A N 1
ATOM 1525 C CA . GLU A 1 193 ? -1.211 -0.871 -5.379 1.00 95.88 193 GLU A CA 1
ATOM 1526 C C . GLU A 1 193 ? -1.305 -0.069 -6.685 1.00 95.88 193 GLU A C 1
ATOM 1528 O O . GLU A 1 193 ? -1.246 -0.666 -7.759 1.00 95.88 193 GLU A O 1
ATOM 1533 N N . CYS A 1 194 ? -1.396 1.263 -6.614 1.00 95.81 194 CYS A N 1
ATOM 1534 C CA . CYS A 1 194 ? -1.433 2.130 -7.795 1.00 95.81 194 CYS A CA 1
ATOM 1535 C C . CYS A 1 194 ? -0.115 2.015 -8.591 1.00 95.81 194 CYS A C 1
ATOM 1537 O O . CYS A 1 194 ? -0.111 1.855 -9.816 1.00 95.81 194 CYS A O 1
ATOM 1539 N N . LEU A 1 195 ? 1.023 2.037 -7.882 1.00 95.81 195 LEU A N 1
ATOM 1540 C CA . LEU A 1 195 ? 2.352 1.880 -8.477 1.00 95.81 195 LEU A CA 1
ATOM 1541 C C . LEU A 1 195 ? 2.489 0.523 -9.173 1.00 95.81 195 LEU A C 1
ATOM 1543 O O . LEU A 1 195 ? 2.946 0.445 -10.317 1.00 95.81 195 LEU A O 1
ATOM 1547 N N . LYS A 1 196 ? 2.046 -0.541 -8.500 1.00 96.19 196 LYS A N 1
ATOM 1548 C CA . LYS A 1 196 ? 2.033 -1.906 -9.018 1.00 96.19 196 LYS A CA 1
ATOM 1549 C C . LYS A 1 196 ? 1.191 -2.024 -10.283 1.00 96.19 196 LYS A C 1
ATOM 1551 O O . LYS A 1 196 ? 1.685 -2.586 -11.258 1.00 96.19 196 LYS A O 1
ATOM 1556 N N . GLU A 1 197 ? -0.038 -1.510 -10.294 1.00 96.56 197 GLU A N 1
ATOM 1557 C CA . GLU A 1 197 ? -0.909 -1.570 -11.476 1.00 96.56 197 GLU A CA 1
ATOM 1558 C C . GLU A 1 197 ? -0.285 -0.870 -12.685 1.00 96.56 197 GLU A C 1
ATOM 1560 O O . GLU A 1 197 ? -0.242 -1.437 -13.781 1.00 96.56 197 GLU A O 1
ATOM 1565 N N . TYR A 1 198 ? 0.250 0.336 -12.481 1.00 98.00 198 TYR A N 1
ATOM 1566 C CA . TYR A 1 198 ? 0.915 1.086 -13.540 1.00 98.00 198 TYR A CA 1
ATOM 1567 C C . TYR A 1 198 ? 2.143 0.333 -14.073 1.00 98.00 198 TYR A C 1
ATOM 1569 O O . TYR A 1 198 ? 2.231 0.052 -15.271 1.00 98.00 198 TYR A O 1
ATOM 1577 N N . ASN A 1 199 ? 3.074 -0.048 -13.192 1.00 98.06 199 ASN A N 1
ATOM 1578 C CA . ASN A 1 199 ? 4.313 -0.717 -13.589 1.00 98.06 199 ASN A CA 1
ATOM 1579 C C . ASN A 1 199 ? 4.047 -2.061 -14.270 1.00 98.06 199 ASN A C 1
ATOM 1581 O O . ASN A 1 199 ? 4.630 -2.337 -15.318 1.00 98.06 199 ASN A O 1
ATOM 1585 N N . GLN A 1 200 ? 3.137 -2.879 -13.731 1.00 97.94 200 GLN A N 1
ATOM 1586 C CA . GLN A 1 200 ? 2.779 -4.158 -14.344 1.00 97.94 200 GLN A CA 1
ATOM 1587 C C . GLN A 1 200 ? 2.234 -3.967 -15.753 1.00 97.94 200 GLN A C 1
ATOM 1589 O O . GLN A 1 200 ? 2.649 -4.689 -16.665 1.00 97.94 200 GLN A O 1
ATOM 1594 N N . ARG A 1 201 ? 1.395 -2.947 -15.968 1.00 98.31 201 ARG A N 1
ATOM 1595 C CA . ARG A 1 201 ? 0.895 -2.666 -17.309 1.00 98.31 201 ARG A CA 1
ATOM 1596 C C . ARG A 1 201 ? 2.010 -2.244 -18.266 1.00 98.31 201 ARG A C 1
ATOM 1598 O O . ARG A 1 201 ? 2.053 -2.709 -19.407 1.00 98.31 201 ARG A O 1
ATOM 1605 N N . ILE A 1 202 ? 2.949 -1.420 -17.809 1.00 98.56 202 ILE A N 1
ATOM 1606 C CA . ILE A 1 202 ? 4.127 -1.060 -18.603 1.00 98.56 202 ILE A CA 1
ATOM 1607 C C . ILE A 1 202 ? 4.987 -2.290 -18.925 1.00 98.56 202 ILE A C 1
ATOM 1609 O O . ILE A 1 202 ? 5.412 -2.443 -20.070 1.00 98.56 202 ILE A O 1
ATOM 1613 N N . PHE A 1 203 ? 5.196 -3.212 -17.980 1.00 98.50 203 PHE A N 1
ATOM 1614 C CA . PHE A 1 203 ? 5.956 -4.443 -18.229 1.00 98.50 203 PHE A CA 1
ATOM 1615 C C . PHE A 1 203 ? 5.321 -5.298 -19.325 1.00 98.50 203 PHE A C 1
ATOM 1617 O O . PHE A 1 203 ? 6.026 -5.770 -20.216 1.00 98.50 203 PHE A O 1
ATOM 1624 N N . GLU A 1 204 ? 3.998 -5.463 -19.298 1.00 98.31 204 GLU A N 1
ATOM 1625 C CA . GLU A 1 204 ? 3.255 -6.190 -20.332 1.00 98.31 204 GLU A CA 1
ATOM 1626 C C . GLU A 1 204 ? 3.429 -5.546 -21.714 1.00 98.31 204 GLU A C 1
ATOM 1628 O O . GLU A 1 204 ? 3.646 -6.237 -22.715 1.00 98.31 204 GLU A O 1
ATOM 1633 N N . LEU A 1 205 ? 3.375 -4.214 -21.779 1.00 98.25 205 LEU A N 1
ATOM 1634 C CA . LEU A 1 205 ? 3.565 -3.454 -23.014 1.00 98.25 205 LEU A CA 1
ATOM 1635 C C . LEU A 1 205 ? 5.004 -3.560 -23.540 1.00 98.25 205 LEU A C 1
ATOM 1637 O O . LEU A 1 205 ? 5.214 -3.760 -24.744 1.00 98.25 205 LEU A O 1
ATOM 1641 N N . MET A 1 206 ? 5.995 -3.502 -22.648 1.00 98.00 206 MET A N 1
ATOM 1642 C CA . MET A 1 206 ? 7.402 -3.708 -22.985 1.00 98.00 206 MET A CA 1
ATOM 1643 C C . MET A 1 206 ? 7.669 -5.131 -23.471 1.00 98.00 206 MET A C 1
ATOM 1645 O O . MET A 1 206 ? 8.332 -5.304 -24.494 1.00 98.00 206 MET A O 1
ATOM 1649 N N . ASP A 1 207 ? 7.126 -6.146 -22.801 1.00 97.94 207 ASP A N 1
ATOM 1650 C CA . ASP A 1 207 ? 7.245 -7.543 -23.221 1.00 97.94 207 ASP A CA 1
ATOM 1651 C C . ASP A 1 207 ? 6.609 -7.778 -24.586 1.00 97.94 207 ASP A C 1
ATOM 1653 O O . ASP A 1 207 ? 7.208 -8.426 -25.445 1.00 97.94 207 ASP A O 1
ATOM 1657 N N . LYS A 1 208 ? 5.427 -7.203 -24.823 1.00 98.00 208 LYS A N 1
ATOM 1658 C CA . LYS A 1 208 ? 4.739 -7.307 -26.110 1.00 98.00 208 LYS A CA 1
ATOM 1659 C C . LYS A 1 208 ? 5.551 -6.689 -27.251 1.00 98.00 208 LYS A C 1
ATOM 1661 O O . LYS A 1 208 ? 5.552 -7.229 -28.355 1.00 98.00 208 LYS A O 1
ATOM 1666 N N . LYS A 1 209 ? 6.231 -5.562 -27.011 1.00 97.56 209 LYS A N 1
ATOM 1667 C CA . LYS A 1 209 ? 6.980 -4.827 -28.046 1.00 97.56 209 LYS A CA 1
ATOM 1668 C C . LYS A 1 209 ? 8.411 -5.332 -28.244 1.00 97.56 209 LYS A C 1
ATOM 1670 O O . LYS A 1 209 ? 8.893 -5.367 -29.373 1.00 97.56 209 LYS A O 1
ATOM 1675 N N . TYR A 1 210 ? 9.098 -5.692 -27.164 1.00 96.75 210 TYR A N 1
ATOM 1676 C CA . TYR A 1 210 ? 10.540 -5.963 -27.155 1.00 96.75 210 TYR A CA 1
ATOM 1677 C C . TYR A 1 210 ? 10.898 -7.406 -26.763 1.00 96.75 210 TYR A C 1
ATOM 1679 O O . TYR A 1 210 ? 12.074 -7.785 -26.814 1.00 96.75 210 TYR A O 1
ATOM 1687 N N . GLY A 1 211 ? 9.910 -8.219 -26.376 1.00 96.88 211 GLY A N 1
ATOM 1688 C CA . GLY A 1 211 ? 10.119 -9.524 -25.751 1.00 96.88 211 GLY A CA 1
ATOM 1689 C C . GLY A 1 211 ? 10.746 -9.402 -24.358 1.00 96.88 211 GLY A C 1
ATOM 1690 O O . GLY A 1 211 ? 11.079 -8.321 -23.899 1.00 96.88 211 GLY A O 1
ATOM 1691 N N . MET A 1 212 ? 11.011 -10.519 -23.684 1.00 96.06 212 MET A N 1
ATOM 1692 C CA . MET A 1 212 ? 11.456 -10.504 -22.277 1.00 96.06 212 MET A CA 1
ATOM 1693 C C . MET A 1 212 ? 12.940 -10.135 -22.057 1.00 96.06 212 MET A C 1
ATOM 1695 O O . MET A 1 212 ? 13.427 -10.132 -20.928 1.00 96.06 212 MET A O 1
ATOM 1699 N N . LYS A 1 213 ? 13.717 -9.844 -23.112 1.00 94.69 213 LYS A N 1
ATOM 1700 C CA . LYS A 1 213 ? 15.172 -9.603 -22.985 1.00 94.69 213 LYS A CA 1
ATOM 1701 C C . LYS A 1 213 ? 15.508 -8.314 -22.224 1.00 94.69 213 LYS A C 1
ATOM 1703 O O . LYS A 1 213 ? 16.597 -8.225 -21.656 1.00 94.69 213 LYS A O 1
ATOM 1708 N N . TRP A 1 214 ? 14.617 -7.320 -22.225 1.00 96.25 214 TRP A N 1
ATOM 1709 C CA . TRP A 1 214 ? 14.842 -6.045 -21.532 1.00 96.25 214 TRP A CA 1
ATOM 1710 C C . TRP A 1 214 ? 14.926 -6.232 -20.011 1.00 96.25 214 TRP A C 1
ATOM 1712 O O . TRP A 1 214 ? 15.759 -5.585 -19.383 1.00 96.25 214 TRP A O 1
ATOM 1722 N N . ARG A 1 215 ? 14.186 -7.201 -19.453 1.00 96.44 215 ARG A N 1
ATOM 1723 C CA . ARG A 1 215 ? 14.127 -7.518 -18.015 1.00 96.44 215 ARG A CA 1
ATOM 1724 C C . ARG A 1 215 ? 15.485 -7.850 -17.386 1.00 96.44 215 ARG A C 1
ATOM 1726 O O . ARG A 1 215 ? 15.661 -7.695 -16.192 1.00 96.44 215 ARG A O 1
ATOM 1733 N N . LYS A 1 216 ? 16.477 -8.276 -18.179 1.00 94.38 216 LYS A N 1
ATOM 1734 C CA . LYS A 1 216 ? 17.849 -8.538 -17.693 1.00 94.38 216 LYS A CA 1
ATOM 1735 C C . LYS A 1 216 ? 18.694 -7.277 -17.491 1.00 94.38 216 LYS A C 1
ATOM 1737 O O . LYS A 1 216 ? 19.777 -7.366 -16.932 1.00 94.38 216 LYS A O 1
ATOM 1742 N N . ASN A 1 217 ? 18.254 -6.148 -18.043 1.00 94.19 217 ASN A N 1
ATOM 1743 C CA . ASN A 1 217 ? 19.011 -4.895 -18.075 1.00 94.19 217 ASN A CA 1
ATOM 1744 C C . ASN A 1 217 ? 18.291 -3.752 -17.349 1.00 94.19 217 ASN A C 1
ATOM 1746 O O . ASN A 1 217 ? 18.814 -2.641 -17.327 1.00 94.19 217 ASN A O 1
ATOM 1750 N N . VAL A 1 218 ? 17.080 -4.001 -16.848 1.00 96.25 218 VAL A N 1
ATOM 1751 C CA . VAL A 1 218 ? 16.335 -3.044 -16.030 1.00 96.25 218 VAL A CA 1
ATOM 1752 C C . VAL A 1 218 ? 17.000 -2.924 -14.659 1.00 96.25 218 VAL A C 1
ATOM 1754 O O . VAL A 1 218 ? 17.641 -3.875 -14.202 1.00 96.25 218 VAL A O 1
ATOM 1757 N N . ARG A 1 219 ? 16.865 -1.764 -14.012 1.00 94.94 219 ARG A N 1
ATOM 1758 C CA . ARG A 1 219 ? 17.317 -1.590 -12.630 1.00 94.94 219 ARG A CA 1
ATOM 1759 C C . ARG A 1 219 ? 16.652 -2.618 -11.709 1.00 94.94 219 ARG A C 1
ATOM 1761 O O . ARG A 1 219 ? 15.487 -2.968 -11.887 1.00 94.94 219 ARG A O 1
ATOM 1768 N N . SER A 1 220 ? 17.404 -3.092 -10.720 1.00 92.25 220 SER A N 1
ATOM 1769 C CA . SER A 1 220 ? 16.953 -4.120 -9.774 1.00 92.25 220 SER A CA 1
ATOM 1770 C C . SER A 1 220 ? 15.940 -3.620 -8.743 1.00 92.25 220 SER A C 1
ATOM 1772 O O . SER A 1 220 ? 15.313 -4.440 -8.085 1.00 92.25 220 SER A O 1
ATOM 1774 N N . ASP A 1 221 ? 15.812 -2.304 -8.579 1.00 92.31 221 ASP A N 1
ATOM 1775 C CA . ASP A 1 221 ? 14.865 -1.643 -7.674 1.00 92.31 221 ASP A CA 1
ATOM 1776 C C . ASP A 1 221 ? 13.529 -1.289 -8.350 1.00 92.31 221 ASP A C 1
ATOM 1778 O O . ASP A 1 221 ? 12.670 -0.653 -7.748 1.00 92.31 221 ASP A O 1
ATOM 1782 N N . VAL A 1 222 ? 13.317 -1.733 -9.593 1.00 94.31 222 VAL A N 1
ATOM 1783 C CA . VAL A 1 222 ? 11.986 -1.739 -10.204 1.00 94.31 222 VAL A CA 1
ATOM 1784 C C . VAL A 1 222 ? 11.146 -2.826 -9.543 1.00 94.31 222 VAL A C 1
ATOM 1786 O O . VAL A 1 222 ? 11.346 -4.022 -9.768 1.00 94.31 222 VAL A O 1
ATOM 1789 N N . GLU A 1 223 ? 10.183 -2.402 -8.735 1.00 91.75 223 GLU A N 1
ATOM 1790 C CA . GLU A 1 223 ? 9.320 -3.313 -7.994 1.00 91.75 223 GLU A CA 1
ATOM 1791 C C . GLU A 1 223 ? 8.259 -3.994 -8.873 1.00 91.75 223 GLU A C 1
ATOM 1793 O O . GLU A 1 223 ? 7.913 -3.548 -9.970 1.00 91.75 223 GLU A O 1
ATOM 1798 N N . TYR A 1 224 ? 7.718 -5.100 -8.355 1.00 94.25 224 TYR A N 1
ATOM 1799 C CA . TYR A 1 224 ? 6.615 -5.880 -8.937 1.00 94.25 224 TYR A CA 1
ATOM 1800 C C . TYR A 1 224 ? 6.897 -6.573 -10.280 1.00 94.25 224 TYR A C 1
ATOM 1802 O O . TYR A 1 224 ? 5.991 -7.203 -10.843 1.00 94.25 224 TYR A O 1
ATOM 1810 N N . LEU A 1 225 ? 8.135 -6.515 -10.777 1.00 92.50 225 LEU A N 1
ATOM 1811 C CA . LEU A 1 225 ? 8.587 -7.276 -11.937 1.00 92.50 225 LEU A CA 1
ATOM 1812 C C . LEU A 1 225 ? 8.822 -8.746 -11.543 1.00 92.50 225 LEU A C 1
ATOM 1814 O O . LEU A 1 225 ? 9.687 -9.038 -10.722 1.00 92.50 225 LEU A O 1
ATOM 1818 N N . LYS A 1 226 ? 8.035 -9.665 -12.115 1.00 82.06 226 LYS A N 1
ATOM 1819 C CA . LYS A 1 226 ? 8.113 -11.118 -11.852 1.00 82.06 226 LYS A CA 1
ATOM 1820 C C . LYS A 1 226 ? 9.046 -11.863 -12.798 1.00 82.06 226 LYS A C 1
ATOM 1822 O O . LYS A 1 226 ? 9.068 -11.499 -13.994 1.00 82.06 226 LYS A O 1
#

Radius of gyration: 37.71 Å; chains: 1; bounding box: 56×26×125 Å